Protein AF-A0A5B7EJG9-F1 (afdb_monomer)

Secondary structure (DSSP, 8-state):
------------HHHHHHHHHHHHHHHHHTT-HHHHHHHHHHHHHH-THHHHTT--STTHHHHHHHS--TT-EEEE---EEEEEEE--HHHHHHTTPPTT-EEE--GGGHHHHHHHHTSTT-EEEEE-HHHHHHHHHHHHH--TT-EEEEEEEESSHHHHHHHHHHHHTT-EEEEEEESSSPPPEEEEEEEGGGTEEEEEEE-GGGGG--HHHHHSHHHHHHHHH-SEEEE-SSS----

Organism: Portunus trituberculatus (NCBI:txid210409)

Mean predicted aligned error: 11.8 Å

Radius of gyration: 20.05 Å; Cα contacts (8 Å, |Δi|>4): 406; chains: 1; bounding box: 47×41×64 Å

InterPro domains:
  IPR001805 Adenosine kinase [PR00989] (132-141)
  IPR001805 Adenosine kinase [PR00989] (149-163)
  IPR001805 Adenosine kinase [PR00989] (180-195)
  IPR001805 Adenosine kinase [PR00989] (220-239)
  IPR001805 Adenosine kinase [PTHR45769] (68-234)
  IPR011611 Carbohydrate kinase PfkB [PF00294] (101-236)
  IPR029056 Ribokinase-like [G3DSA:3.40.1190.20] (74-234)
  IPR029056 Ribokinase-like [SSF53613] (73-234)

pLDDT: mean 79.2, std 23.81, range [19.25, 98.44]

Structure (mmCIF, N/CA/C/O backbone):
data_AF-A0A5B7EJG9-F1
#
_entry.id   AF-A0A5B7EJG9-F1
#
loop_
_atom_site.group_PDB
_atom_site.id
_atom_site.type_symbol
_atom_site.label_atom_id
_atom_site.label_alt_id
_atom_site.label_comp_id
_atom_site.label_asym_id
_atom_site.label_entity_id
_atom_site.label_seq_id
_atom_site.pdbx_PDB_ins_code
_atom_site.Cartn_x
_atom_site.Cartn_y
_atom_site.Cartn_z
_atom_site.occupancy
_atom_site.B_iso_or_equiv
_atom_site.auth_seq_id
_atom_site.auth_comp_id
_atom_site.auth_asym_id
_atom_site.auth_atom_id
_atom_site.pdbx_PDB_model_num
ATOM 1 N N . MET A 1 1 ? 8.178 -27.877 27.117 1.00 29.31 1 MET A N 1
ATOM 2 C CA . MET A 1 1 ? 8.102 -26.447 27.489 1.00 29.31 1 MET A CA 1
ATOM 3 C C . MET A 1 1 ? 9.511 -25.874 27.466 1.00 29.31 1 MET A C 1
ATOM 5 O O . MET A 1 1 ? 10.256 -26.108 28.403 1.00 29.31 1 MET A O 1
ATOM 9 N N . LEU A 1 2 ? 9.908 -25.207 26.382 1.00 19.25 2 LEU A N 1
ATOM 10 C CA . LEU A 1 2 ? 11.214 -24.549 26.265 1.00 19.25 2 LEU A CA 1
ATOM 11 C C . LEU A 1 2 ? 10.974 -23.044 26.137 1.00 19.25 2 LEU A C 1
ATOM 13 O O . LEU A 1 2 ? 10.475 -22.569 25.121 1.00 19.25 2 LEU A O 1
ATOM 17 N N . SER A 1 3 ? 11.270 -22.325 27.217 1.00 20.91 3 SER A N 1
ATOM 18 C CA . SER A 1 3 ? 11.269 -20.866 27.286 1.00 20.91 3 SER A CA 1
ATOM 19 C C . SER A 1 3 ? 12.558 -20.342 26.658 1.00 20.91 3 SER A C 1
ATOM 21 O O . SER A 1 3 ? 13.650 -20.613 27.153 1.00 20.91 3 SER A O 1
ATOM 23 N N . THR A 1 4 ? 12.442 -19.608 25.555 1.00 22.11 4 THR A N 1
ATOM 24 C CA . THR A 1 4 ? 13.552 -18.878 24.937 1.00 22.11 4 THR A CA 1
ATOM 25 C C . THR A 1 4 ? 13.644 -17.499 25.588 1.00 22.11 4 THR A C 1
ATOM 27 O O . THR A 1 4 ? 12.923 -16.571 25.233 1.00 22.11 4 THR A O 1
ATOM 30 N N . HIS A 1 5 ? 14.539 -17.358 26.566 1.00 23.08 5 HIS A N 1
ATOM 31 C CA . HIS A 1 5 ? 14.989 -16.052 27.042 1.00 23.08 5 HIS A CA 1
ATOM 32 C C . HIS A 1 5 ? 15.932 -15.446 25.996 1.00 23.08 5 HIS A C 1
ATOM 34 O O . HIS A 1 5 ? 17.095 -15.832 25.893 1.00 23.08 5 HIS A O 1
ATOM 40 N N . MET A 1 6 ? 15.432 -14.499 25.202 1.00 22.00 6 MET A N 1
ATOM 41 C CA . MET A 1 6 ? 16.262 -13.682 24.320 1.00 22.00 6 MET A CA 1
ATOM 42 C C . MET A 1 6 ? 16.756 -12.467 25.114 1.00 22.00 6 MET A C 1
ATOM 44 O O . MET A 1 6 ? 16.021 -11.509 25.337 1.00 22.00 6 MET A O 1
ATOM 48 N N . LEU A 1 7 ? 18.002 -12.544 25.586 1.00 21.73 7 LEU A N 1
ATOM 49 C CA . LEU A 1 7 ? 18.746 -11.439 26.192 1.00 21.73 7 LEU A CA 1
ATOM 50 C C . LEU A 1 7 ? 18.820 -10.253 25.214 1.00 21.73 7 LEU A C 1
ATOM 52 O O . LEU A 1 7 ? 19.601 -10.268 24.261 1.00 21.73 7 LEU A O 1
ATOM 56 N N . VAL A 1 8 ? 18.031 -9.207 25.460 1.00 27.92 8 VAL A N 1
ATOM 57 C CA . VAL A 1 8 ? 18.213 -7.896 24.826 1.00 27.92 8 VAL A CA 1
ATOM 58 C C . VAL A 1 8 ? 19.408 -7.233 25.511 1.00 27.92 8 VAL A C 1
ATOM 60 O O . VAL A 1 8 ? 19.295 -6.746 26.630 1.00 27.92 8 VAL A O 1
ATOM 63 N N . LYS A 1 9 ? 20.582 -7.258 24.869 1.00 28.83 9 LYS A N 1
ATOM 64 C CA . LYS A 1 9 ? 21.746 -6.479 25.319 1.00 28.83 9 LYS A CA 1
ATOM 65 C C . LYS A 1 9 ? 21.388 -4.991 25.309 1.00 28.83 9 LYS A C 1
ATOM 67 O O . LYS A 1 9 ? 20.957 -4.475 24.279 1.00 28.83 9 LYS A O 1
ATOM 72 N N . GLU A 1 10 ? 21.606 -4.313 26.434 1.00 33.53 10 GLU A N 1
ATOM 73 C CA . GLU A 1 10 ? 21.523 -2.857 26.554 1.00 33.53 10 GLU A CA 1
ATOM 74 C C . GLU A 1 10 ? 22.412 -2.189 25.492 1.00 33.53 10 GLU A C 1
ATOM 76 O O . GLU A 1 10 ? 23.642 -2.251 25.532 1.00 33.53 10 GLU A O 1
ATOM 81 N N . THR A 1 11 ? 21.797 -1.569 24.485 1.00 43.59 11 THR A N 1
ATOM 82 C CA . THR A 1 11 ? 22.511 -0.742 23.506 1.00 43.59 11 THR A CA 1
ATOM 83 C C . THR A 1 11 ? 22.829 0.618 24.110 1.00 43.59 11 THR A C 1
ATOM 85 O O . THR A 1 11 ? 21.924 1.329 24.539 1.00 43.59 11 THR A O 1
ATOM 88 N N . SER A 1 12 ? 24.108 1.002 24.100 1.00 45.72 12 SER A N 1
ATOM 89 C CA . SER A 1 12 ? 24.568 2.268 24.678 1.00 45.72 12 SER A CA 1
ATOM 90 C C . SER A 1 12 ? 23.880 3.502 24.054 1.00 45.72 12 SER A C 1
ATOM 92 O O . SER A 1 12 ? 23.508 3.472 22.872 1.00 45.72 12 SER A O 1
ATOM 94 N N . PRO A 1 13 ? 23.780 4.634 24.783 1.00 45.22 13 PRO A N 1
ATOM 95 C CA . PRO A 1 13 ? 23.149 5.867 24.292 1.00 45.22 13 PRO A CA 1
ATOM 96 C C . PRO A 1 13 ? 23.694 6.368 22.944 1.00 45.22 13 PRO A C 1
ATOM 98 O O . PRO A 1 13 ? 22.958 6.927 22.129 1.00 45.22 13 PRO A O 1
ATOM 101 N N . LYS A 1 14 ? 24.978 6.108 22.656 1.00 44.06 14 LYS A N 1
ATOM 102 C CA . LYS A 1 14 ? 25.624 6.450 21.376 1.00 44.06 14 LYS A CA 1
ATOM 103 C C . LYS A 1 14 ? 25.130 5.586 20.211 1.00 44.06 14 LYS A C 1
ATOM 105 O O . LYS A 1 14 ? 24.985 6.088 19.098 1.00 44.06 14 LYS A O 1
ATOM 110 N N . VAL A 1 15 ? 24.844 4.306 20.455 1.00 49.47 15 VAL A N 1
ATOM 111 C CA . VAL A 1 15 ? 24.274 3.396 19.447 1.00 49.47 15 VAL A CA 1
ATOM 112 C C . VAL A 1 15 ? 22.829 3.789 19.143 1.00 49.47 15 VAL A C 1
ATOM 114 O O . VAL A 1 15 ? 22.444 3.861 17.978 1.00 49.47 15 VAL A O 1
ATOM 117 N N . LEU A 1 16 ? 22.060 4.144 20.175 1.00 49.69 16 LEU A N 1
ATOM 118 C CA . LEU A 1 16 ? 20.697 4.658 20.027 1.00 49.69 16 LEU A CA 1
ATOM 119 C C . LEU A 1 16 ? 20.659 6.002 19.282 1.00 49.69 16 LEU A C 1
ATOM 121 O O . LEU A 1 16 ? 19.793 6.209 18.438 1.00 49.69 16 LEU A O 1
ATOM 125 N N . ALA A 1 17 ? 21.611 6.908 19.531 1.00 49.78 17 ALA A N 1
ATOM 126 C CA . ALA A 1 17 ? 21.734 8.166 18.789 1.00 49.78 17 ALA A CA 1
ATOM 127 C C . ALA A 1 17 ? 21.997 7.945 17.290 1.00 49.78 17 ALA A C 1
ATOM 129 O O . ALA A 1 17 ? 21.294 8.515 16.461 1.00 49.78 17 ALA A O 1
ATOM 130 N N . ARG A 1 18 ? 22.928 7.051 16.937 1.00 50.66 18 ARG A N 1
ATOM 131 C CA . ARG A 1 18 ? 23.200 6.706 15.530 1.00 50.66 18 ARG A CA 1
ATOM 132 C C . ARG A 1 18 ? 22.015 6.019 14.853 1.00 50.66 18 ARG A C 1
ATOM 134 O O . ARG A 1 18 ? 21.749 6.269 13.682 1.00 50.66 18 ARG A O 1
ATOM 141 N N . LYS A 1 19 ? 21.282 5.178 15.588 1.00 54.25 19 LYS A N 1
ATOM 142 C CA . LYS A 1 19 ? 20.055 4.550 15.086 1.00 54.25 19 LYS A CA 1
ATOM 143 C C . LYS A 1 19 ? 18.961 5.593 14.822 1.00 54.25 19 LYS A C 1
ATOM 145 O O . LYS A 1 19 ? 18.355 5.540 13.761 1.00 54.25 19 LYS A O 1
ATOM 150 N N . ARG A 1 20 ? 18.791 6.582 15.715 1.00 55.97 20 ARG A N 1
ATOM 151 C CA . ARG A 1 20 ? 17.867 7.722 15.534 1.00 55.97 20 ARG A CA 1
ATOM 152 C C . ARG A 1 20 ? 18.183 8.542 14.289 1.00 55.97 20 ARG A C 1
ATOM 154 O O . ARG A 1 20 ? 17.261 8.954 13.598 1.00 55.97 20 ARG A O 1
ATOM 161 N N . GLU A 1 21 ? 19.459 8.785 14.014 1.00 56.53 21 GLU A N 1
ATOM 162 C CA . GLU A 1 21 ? 19.884 9.552 12.841 1.00 56.53 21 GLU A CA 1
ATOM 163 C C . GLU A 1 21 ? 19.572 8.796 11.546 1.00 56.53 21 GLU A C 1
ATOM 165 O O . GLU A 1 21 ? 18.901 9.331 10.667 1.00 56.53 21 GLU A O 1
ATOM 170 N N . LYS A 1 22 ? 19.908 7.501 11.505 1.00 55.31 22 LYS A N 1
ATOM 171 C CA . LYS A 1 22 ? 19.604 6.630 10.365 1.00 55.31 22 LYS A CA 1
ATOM 172 C C . LYS A 1 22 ? 18.098 6.444 10.144 1.00 55.31 22 LYS A C 1
ATOM 174 O O . LYS A 1 22 ? 17.629 6.430 9.013 1.00 55.31 22 LYS A O 1
ATOM 179 N N . GLU A 1 23 ? 17.319 6.312 11.216 1.00 55.03 23 GLU A N 1
ATOM 180 C CA . GLU A 1 23 ? 15.856 6.226 11.145 1.00 55.03 23 GLU A CA 1
ATOM 181 C C . GLU A 1 23 ? 15.247 7.550 10.672 1.00 55.03 23 GLU A C 1
ATOM 183 O O . GLU A 1 23 ? 14.421 7.546 9.763 1.00 55.03 23 GLU A O 1
ATOM 188 N N . ARG A 1 24 ? 15.691 8.690 11.215 1.00 52.81 24 ARG A N 1
ATOM 189 C CA . ARG A 1 24 ? 15.262 10.027 10.780 1.00 52.81 24 ARG A CA 1
ATOM 190 C C . ARG A 1 24 ? 15.511 10.245 9.287 1.00 52.81 24 ARG A C 1
ATOM 192 O O . ARG A 1 24 ? 14.630 10.774 8.615 1.00 52.81 24 ARG A O 1
ATOM 199 N N . GLU A 1 25 ? 16.672 9.839 8.778 1.00 50.03 25 GLU A N 1
ATOM 200 C CA . GLU A 1 25 ? 16.997 9.907 7.348 1.00 50.03 25 GLU A CA 1
ATOM 201 C C . GLU A 1 25 ? 16.020 9.083 6.503 1.00 50.03 25 GLU A C 1
ATOM 203 O O . GLU A 1 25 ? 15.527 9.574 5.490 1.00 50.03 25 GLU A O 1
ATOM 208 N N . ILE A 1 26 ? 15.653 7.881 6.959 1.00 53.03 26 ILE A N 1
ATOM 209 C CA . ILE A 1 26 ? 14.651 7.043 6.288 1.00 53.03 26 ILE A CA 1
ATOM 210 C C . ILE A 1 26 ? 13.274 7.731 6.285 1.00 53.03 26 ILE A C 1
ATOM 212 O O . ILE A 1 26 ? 12.636 7.811 5.239 1.00 53.03 26 ILE A O 1
ATOM 216 N N . TYR A 1 27 ? 12.801 8.268 7.416 1.00 53.41 27 TYR A N 1
ATOM 217 C CA . TYR A 1 27 ? 11.462 8.881 7.489 1.00 53.41 27 TYR A CA 1
ATOM 218 C C . TYR A 1 27 ? 11.341 10.194 6.726 1.00 53.41 27 TYR A C 1
ATOM 220 O O . TYR A 1 27 ? 10.316 10.438 6.085 1.00 53.41 27 TYR A O 1
ATOM 228 N N . LEU A 1 28 ? 12.360 11.051 6.815 1.00 50.47 28 LEU A N 1
ATOM 229 C CA . LEU A 1 28 ? 12.380 12.310 6.078 1.00 50.47 28 LEU A CA 1
ATOM 230 C C . LEU A 1 28 ? 12.572 12.058 4.580 1.00 50.47 28 LEU A C 1
ATOM 232 O O . LEU A 1 28 ? 11.902 12.710 3.785 1.00 50.47 28 LEU A O 1
ATOM 236 N N . GLY A 1 29 ? 13.383 11.065 4.199 1.00 43.62 29 GLY A N 1
ATOM 237 C CA . GLY A 1 29 ? 13.537 10.634 2.807 1.00 43.62 29 GLY A CA 1
ATOM 238 C C . GLY A 1 29 ? 12.260 10.046 2.193 1.00 43.62 29 GLY A C 1
ATOM 239 O O . GLY A 1 29 ? 12.079 10.120 0.985 1.00 43.62 29 GLY A O 1
ATOM 240 N N . LEU A 1 30 ? 11.346 9.519 3.016 1.00 45.41 30 LEU A N 1
ATOM 241 C CA . LEU A 1 30 ? 10.026 9.029 2.596 1.00 45.41 30 LEU A CA 1
ATOM 242 C C . LEU A 1 30 ? 8.910 10.093 2.682 1.00 45.41 30 LEU A C 1
ATOM 244 O O . LEU A 1 30 ? 7.741 9.757 2.516 1.00 45.41 30 LEU A O 1
ATOM 248 N N . GLY A 1 31 ? 9.230 11.357 2.989 1.00 44.53 31 GLY A N 1
ATOM 249 C CA . GLY A 1 31 ? 8.247 12.450 3.061 1.00 44.53 31 GLY A CA 1
ATOM 250 C C . GLY A 1 31 ? 7.307 12.421 4.280 1.00 44.53 31 GLY A C 1
ATOM 251 O O . GLY A 1 31 ? 6.335 13.172 4.337 1.00 44.53 31 GLY A O 1
ATOM 252 N N . ASN A 1 32 ? 7.585 11.599 5.298 1.00 57.94 32 ASN A N 1
ATOM 253 C CA . ASN A 1 32 ? 6.640 11.281 6.378 1.00 57.94 32 ASN A CA 1
ATOM 254 C C . ASN A 1 32 ? 6.885 12.075 7.679 1.00 57.94 32 ASN A C 1
ATOM 256 O O . ASN A 1 32 ? 6.991 11.514 8.773 1.00 57.94 32 ASN A O 1
ATOM 260 N N . ALA A 1 33 ? 6.942 13.408 7.591 1.00 53.69 33 ALA A N 1
ATOM 261 C CA . ALA A 1 33 ? 7.256 14.283 8.730 1.00 53.69 33 ALA A CA 1
ATOM 262 C C . ALA A 1 33 ? 6.252 14.191 9.903 1.00 53.69 33 ALA A C 1
ATOM 264 O O . ALA A 1 33 ? 6.643 14.329 11.063 1.00 53.69 33 ALA A O 1
ATOM 265 N N . ALA A 1 34 ? 4.966 13.944 9.628 1.00 49.47 34 ALA A N 1
ATOM 266 C CA . ALA A 1 34 ? 3.934 13.783 10.658 1.00 49.47 34 ALA A CA 1
ATOM 267 C C . ALA A 1 34 ? 4.095 12.469 11.443 1.00 49.47 34 ALA A C 1
ATOM 269 O O . ALA A 1 34 ? 4.005 12.465 12.670 1.00 49.47 34 ALA A O 1
ATOM 270 N N . VAL A 1 35 ? 4.430 11.380 10.745 1.00 53.47 35 VAL A N 1
ATOM 271 C CA . VAL A 1 35 ? 4.750 10.084 11.359 1.00 53.47 35 VAL A CA 1
ATOM 272 C C . VAL A 1 35 ? 6.001 10.220 12.213 1.00 53.47 35 VAL A C 1
ATOM 274 O O . VAL A 1 35 ? 6.002 9.775 13.354 1.00 53.47 35 VAL A O 1
ATOM 277 N N . TRP A 1 36 ? 7.028 10.924 11.725 1.00 60.75 36 TRP A N 1
ATOM 278 C CA . TRP A 1 36 ? 8.202 11.229 12.538 1.00 60.75 36 TRP A CA 1
ATOM 279 C C . TRP A 1 36 ? 7.853 12.063 13.772 1.00 60.75 36 TRP A C 1
ATOM 281 O O . TRP A 1 36 ? 8.375 11.777 14.837 1.00 60.75 36 TRP A O 1
ATOM 291 N N . LYS A 1 37 ? 6.968 13.065 13.684 1.00 57.97 37 LYS A N 1
ATOM 292 C CA . LYS A 1 37 ? 6.526 13.824 14.869 1.00 57.97 37 LYS A CA 1
ATOM 293 C C . LYS A 1 37 ? 5.811 12.937 15.888 1.00 57.97 37 LYS A C 1
ATOM 295 O O . LYS A 1 37 ? 6.121 13.065 17.063 1.00 57.97 37 LYS A O 1
ATOM 300 N N . MET A 1 38 ? 4.927 12.040 15.448 1.00 56.41 38 MET A N 1
ATOM 301 C CA . MET A 1 38 ? 4.221 11.082 16.311 1.00 56.41 38 MET A CA 1
ATOM 302 C C . MET A 1 38 ? 5.182 10.067 16.945 1.00 56.41 38 MET A C 1
ATOM 304 O O . MET A 1 38 ? 5.159 9.843 18.151 1.00 56.41 38 MET A O 1
ATOM 308 N N . VAL A 1 39 ? 6.081 9.486 16.148 1.00 55.47 39 VAL A N 1
ATOM 309 C CA . VAL A 1 39 ? 7.140 8.598 16.641 1.00 55.47 39 VAL A CA 1
ATOM 310 C C . VAL A 1 39 ? 8.012 9.366 17.629 1.00 55.47 39 VAL A C 1
ATOM 312 O O . VAL A 1 39 ? 8.185 8.943 18.759 1.00 55.47 39 VAL A O 1
ATOM 315 N N . ASN A 1 40 ? 8.499 10.546 17.270 1.00 57.72 40 ASN A N 1
ATOM 316 C CA . ASN A 1 40 ? 9.357 11.348 18.128 1.00 57.72 40 ASN A CA 1
ATOM 317 C C . ASN A 1 40 ? 8.633 11.868 19.378 1.00 57.72 40 ASN A C 1
ATOM 319 O O . ASN A 1 40 ? 9.298 12.045 20.383 1.00 57.72 40 ASN A O 1
ATOM 323 N N . SER A 1 41 ? 7.316 12.097 19.381 1.00 51.88 41 SER A N 1
ATOM 324 C CA . SER A 1 41 ? 6.581 12.401 20.618 1.00 51.88 41 SER A CA 1
ATOM 325 C C . SER A 1 41 ? 6.510 11.173 21.522 1.00 51.88 41 SER A C 1
ATOM 327 O O . SER A 1 41 ? 6.880 11.273 22.686 1.00 51.88 41 SER A O 1
ATOM 329 N N . CYS A 1 42 ? 6.190 9.996 20.968 1.00 46.38 42 CYS A N 1
ATOM 330 C CA . CYS A 1 42 ? 6.248 8.735 21.711 1.00 46.38 42 CYS A CA 1
ATOM 331 C C . CYS A 1 42 ? 7.670 8.425 22.220 1.00 46.38 42 CYS A C 1
ATOM 333 O O . CYS A 1 42 ? 7.839 7.862 23.290 1.00 46.38 42 CYS A O 1
ATOM 335 N N . TRP A 1 43 ? 8.717 8.800 21.483 1.00 42.22 43 TRP A N 1
ATOM 336 C CA . TRP A 1 43 ? 10.107 8.525 21.860 1.00 42.22 43 TRP A CA 1
ATOM 337 C C . TRP A 1 43 ? 10.749 9.616 22.730 1.00 42.22 43 TRP A C 1
ATOM 339 O O . TRP A 1 43 ? 11.622 9.296 23.533 1.00 42.22 43 TRP A O 1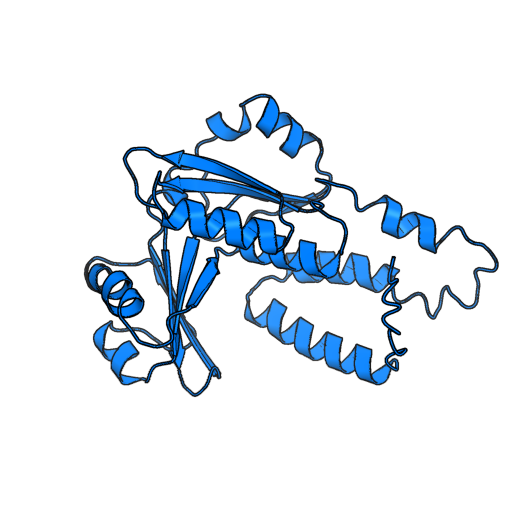
ATOM 349 N N . LYS A 1 44 ? 10.332 10.886 22.631 1.00 41.31 44 LYS A N 1
ATOM 350 C CA . LYS A 1 44 ? 10.749 11.967 23.547 1.00 41.31 44 LYS A CA 1
ATOM 351 C C . LYS A 1 44 ? 10.236 11.725 24.960 1.00 41.31 44 LYS A C 1
ATOM 353 O O . LYS A 1 44 ? 10.944 12.025 25.916 1.00 41.31 44 LYS A O 1
ATOM 358 N N . GLU A 1 45 ? 9.056 11.129 25.084 1.00 39.41 45 GLU A N 1
ATOM 359 C CA . GLU A 1 45 ? 8.537 10.639 26.363 1.00 39.41 45 GLU A CA 1
ATOM 360 C C . GLU A 1 45 ? 9.328 9.410 26.871 1.00 39.41 45 GLU A C 1
ATOM 362 O O . GLU A 1 45 ? 9.471 9.224 28.080 1.00 39.41 45 GLU A O 1
ATOM 367 N N . ALA A 1 46 ? 9.956 8.645 25.964 1.00 39.81 46 ALA A N 1
ATOM 368 C CA . ALA A 1 46 ? 10.826 7.507 26.281 1.00 39.81 46 ALA A CA 1
ATOM 369 C C . ALA A 1 46 ? 12.305 7.865 26.553 1.00 39.81 46 ALA A C 1
ATOM 371 O O . ALA A 1 46 ? 13.037 7.041 27.102 1.00 39.81 46 ALA A O 1
ATOM 372 N N . THR A 1 47 ? 12.784 9.077 26.227 1.00 42.97 47 THR A N 1
ATOM 373 C CA . THR A 1 47 ? 14.098 9.581 26.690 1.00 42.97 47 THR A CA 1
ATOM 374 C C . THR A 1 47 ? 14.000 10.078 28.124 1.00 42.97 47 THR A C 1
ATOM 376 O O . THR A 1 47 ? 14.229 11.235 28.461 1.00 42.97 47 THR A O 1
ATOM 379 N N . THR A 1 48 ? 13.639 9.146 28.985 1.00 43.38 48 THR A N 1
ATOM 380 C CA . THR A 1 48 ? 13.438 9.298 30.411 1.00 43.38 48 THR A CA 1
ATOM 381 C C . THR A 1 48 ? 14.788 9.320 31.140 1.00 43.38 48 THR A C 1
ATOM 383 O O . THR A 1 48 ? 14.797 9.061 32.319 1.00 43.38 48 THR A O 1
ATOM 386 N N . GLU A 1 49 ? 15.951 9.628 30.550 1.00 42.88 49 GLU A N 1
ATOM 387 C CA . GLU A 1 49 ? 17.200 9.711 31.350 1.00 42.88 49 GLU A CA 1
ATOM 388 C C . GLU A 1 49 ? 17.136 10.860 32.382 1.00 42.88 49 GLU A C 1
ATOM 390 O O . GLU A 1 49 ? 17.629 10.725 33.498 1.00 42.88 49 GLU A O 1
ATOM 395 N N . GLN A 1 50 ? 16.405 11.943 32.081 1.00 38.12 50 GLN A N 1
ATOM 396 C CA . GLN A 1 50 ? 16.113 13.022 33.043 1.00 38.12 50 GLN A CA 1
ATOM 397 C C . GLN A 1 50 ? 14.960 12.704 34.017 1.00 38.12 50 GLN A C 1
ATOM 399 O O . GLN A 1 50 ? 14.813 13.368 35.040 1.00 38.12 50 GLN A O 1
ATOM 404 N N . LEU A 1 51 ? 14.156 11.680 33.728 1.00 38.97 51 LEU A N 1
ATOM 405 C CA . LEU A 1 51 ? 13.011 11.248 34.542 1.00 38.97 51 LEU A CA 1
ATOM 406 C C . LEU A 1 51 ? 13.350 9.999 35.392 1.00 38.97 51 LEU A C 1
ATOM 408 O O . LEU A 1 51 ? 12.811 9.838 36.483 1.00 38.97 51 LEU A O 1
ATOM 412 N N . MET A 1 52 ? 14.322 9.183 34.966 1.00 38.44 52 MET A N 1
ATOM 413 C CA . MET A 1 52 ? 14.902 8.055 35.709 1.00 38.44 52 MET A CA 1
ATOM 414 C C . MET A 1 52 ? 15.692 8.531 36.935 1.00 38.44 52 MET A C 1
ATOM 416 O O . MET A 1 52 ? 15.810 7.797 37.908 1.00 38.44 52 MET A O 1
ATOM 420 N N . ALA A 1 53 ? 16.172 9.780 36.937 1.00 38.38 53 ALA A N 1
ATOM 421 C CA . ALA A 1 53 ? 16.842 10.378 38.093 1.00 38.38 53 ALA A CA 1
ATOM 422 C C . ALA A 1 53 ? 15.874 10.947 39.154 1.00 38.38 53 ALA A C 1
ATOM 424 O O . ALA A 1 53 ? 16.321 11.362 40.222 1.00 38.38 53 ALA A O 1
ATOM 425 N N . ARG A 1 54 ? 14.556 10.996 38.890 1.00 36.16 54 ARG A N 1
ATOM 426 C CA . ARG A 1 54 ? 13.562 11.578 39.820 1.00 36.16 54 ARG A CA 1
ATOM 427 C C . ARG A 1 54 ? 12.319 10.730 40.089 1.00 36.16 54 ARG A C 1
ATOM 429 O O . ARG A 1 54 ? 11.458 11.171 40.842 1.00 36.16 54 ARG A O 1
ATOM 436 N N . ALA A 1 55 ? 12.231 9.514 39.563 1.00 37.72 55 ALA A N 1
ATOM 437 C CA . ALA A 1 55 ? 11.095 8.630 39.803 1.00 37.72 55 ALA A CA 1
ATOM 438 C C . ALA A 1 55 ? 11.517 7.362 40.561 1.00 37.72 55 ALA A C 1
ATOM 440 O O . ALA A 1 55 ? 11.609 6.276 39.995 1.00 37.72 55 ALA A O 1
ATOM 441 N N . HIS A 1 56 ? 11.695 7.478 41.879 1.00 39.12 56 HIS A N 1
ATOM 442 C CA . HIS A 1 56 ? 11.358 6.358 42.758 1.00 39.12 56 HIS A CA 1
ATOM 443 C C . HIS A 1 56 ? 9.832 6.194 42.718 1.00 39.12 56 HIS A C 1
ATOM 445 O O . HIS A 1 56 ? 9.111 6.829 43.480 1.00 39.12 56 HIS A O 1
ATOM 451 N N . GLY A 1 57 ? 9.325 5.402 41.774 1.00 35.69 57 GLY A N 1
ATOM 452 C CA . GLY A 1 57 ? 7.894 5.128 41.672 1.00 35.69 57 GLY A CA 1
ATOM 453 C C . GLY A 1 57 ? 7.491 4.595 40.304 1.00 35.69 57 GLY A C 1
ATOM 454 O O . GLY A 1 57 ? 7.568 5.292 39.299 1.00 35.69 57 GLY A O 1
ATOM 455 N N . SER A 1 58 ? 6.996 3.363 40.299 1.00 42.28 58 SER A N 1
ATOM 456 C CA . SER A 1 58 ? 6.485 2.534 39.197 1.00 42.28 58 SER A CA 1
ATOM 457 C C . SER A 1 58 ? 5.406 3.144 38.278 1.00 42.28 58 SER A C 1
ATOM 459 O O . SER A 1 58 ? 4.868 2.439 37.427 1.00 42.28 58 SER A O 1
ATOM 461 N N . GLN A 1 59 ? 5.064 4.429 38.399 1.00 36.53 59 GLN A N 1
ATOM 462 C CA . GLN A 1 59 ? 3.946 5.032 37.668 1.00 36.53 59 GLN A CA 1
ATOM 463 C C . GLN A 1 59 ? 4.299 5.528 36.259 1.00 36.53 59 GLN A C 1
ATOM 465 O O . GLN A 1 59 ? 3.471 5.392 35.364 1.00 36.53 59 GLN A O 1
ATOM 470 N N . VAL A 1 60 ? 5.506 6.047 36.004 1.00 37.75 60 VAL A N 1
ATOM 471 C CA . VAL A 1 60 ? 5.811 6.744 34.730 1.00 37.75 60 VAL A CA 1
ATOM 472 C C . VAL A 1 60 ? 5.923 5.784 33.533 1.00 37.75 60 VAL A C 1
ATOM 474 O O . VAL A 1 60 ? 5.453 6.102 32.443 1.00 37.75 60 VAL A O 1
ATOM 477 N N . GLN A 1 61 ? 6.424 4.561 33.740 1.00 35.88 61 GLN A N 1
ATOM 478 C CA . GLN A 1 61 ? 6.397 3.494 32.723 1.00 35.88 61 GLN A CA 1
ATOM 479 C C . GLN A 1 61 ? 4.967 3.018 32.395 1.00 35.88 61 GLN A C 1
ATOM 481 O O . GLN A 1 61 ? 4.710 2.548 31.287 1.00 35.88 61 GLN A O 1
ATOM 486 N N . GLY A 1 62 ? 4.025 3.179 33.331 1.00 34.50 62 GLY A N 1
ATOM 487 C CA . GLY A 1 62 ? 2.615 2.837 33.142 1.00 34.50 62 GLY A CA 1
ATOM 488 C C . GLY A 1 62 ? 1.852 3.827 32.258 1.00 34.50 62 GLY A C 1
ATOM 489 O O . GLY A 1 62 ? 0.950 3.415 31.533 1.00 34.50 62 GLY A O 1
ATOM 490 N N . VAL A 1 63 ? 2.221 5.114 32.253 1.00 39.00 63 VAL A N 1
ATOM 491 C CA . VAL A 1 63 ? 1.441 6.159 31.559 1.00 39.00 63 VAL A CA 1
ATOM 492 C C . VAL A 1 63 ? 1.609 6.101 30.035 1.00 39.00 63 VAL A C 1
ATOM 494 O O . VAL A 1 63 ? 0.623 6.209 29.311 1.00 39.00 63 VAL A O 1
ATOM 497 N N . MET A 1 64 ? 2.813 5.839 29.519 1.00 41.34 64 MET A N 1
ATOM 498 C CA . MET A 1 64 ? 3.078 5.878 28.069 1.00 41.34 64 MET A CA 1
ATOM 499 C C . MET A 1 64 ? 2.580 4.620 27.327 1.00 41.34 64 MET A C 1
ATOM 501 O O . MET A 1 64 ? 2.020 4.713 26.235 1.00 41.34 64 MET A O 1
ATOM 505 N N . LEU A 1 65 ? 2.695 3.437 27.949 1.00 49.28 65 LEU A N 1
ATOM 506 C CA . LEU A 1 65 ? 2.098 2.193 27.439 1.00 49.28 65 LEU A CA 1
ATOM 507 C C . LEU A 1 65 ? 0.564 2.177 27.561 1.00 49.28 65 LEU A C 1
ATOM 509 O O . LEU A 1 65 ? -0.088 1.436 26.828 1.00 49.28 65 LEU A O 1
ATOM 513 N N . SER A 1 66 ? -0.026 2.995 28.443 1.00 56.84 66 SER A N 1
ATOM 514 C CA . SER A 1 66 ? -1.488 3.085 28.589 1.00 56.84 66 SER A CA 1
ATOM 515 C C . SER A 1 66 ? -2.183 3.785 27.413 1.00 56.84 66 SER A C 1
ATOM 517 O O . SER A 1 66 ? -3.364 3.543 27.162 1.00 56.84 66 SER A O 1
ATOM 519 N N . ALA A 1 67 ? -1.462 4.625 26.659 1.00 65.31 67 ALA A N 1
ATOM 520 C CA . ALA A 1 67 ? -2.017 5.360 25.523 1.00 65.31 67 ALA A CA 1
ATOM 521 C C . ALA A 1 67 ? -2.103 4.521 24.235 1.00 65.31 67 ALA A C 1
ATOM 523 O O . ALA A 1 67 ? -2.908 4.835 23.355 1.00 65.31 67 ALA A O 1
ATOM 524 N N . VAL A 1 68 ? -1.310 3.449 24.134 1.00 82.31 68 VAL A N 1
ATOM 525 C CA . VAL A 1 68 ? -1.235 2.576 22.957 1.00 82.31 68 VAL A CA 1
ATOM 526 C C . VAL A 1 68 ? -1.961 1.266 23.246 1.00 82.31 68 VAL A C 1
ATOM 528 O O . VAL A 1 68 ? -1.485 0.383 23.961 1.00 82.31 68 VAL A O 1
ATOM 531 N N . PHE A 1 69 ? -3.135 1.123 22.649 1.00 91.00 69 PHE A N 1
ATOM 532 C CA . PHE A 1 69 ? -3.995 -0.049 22.769 1.00 91.00 69 PHE A CA 1
ATOM 533 C C . PHE A 1 69 ? -4.365 -0.567 21.375 1.00 91.00 69 PHE A C 1
ATOM 535 O O . PHE A 1 69 ? -4.051 0.057 20.365 1.00 91.00 69 PHE A O 1
ATOM 542 N N . GLU A 1 70 ? -4.997 -1.739 21.294 1.00 94.88 70 GLU A N 1
ATOM 543 C CA . GLU A 1 70 ? -5.461 -2.266 20.004 1.00 94.88 70 GLU A CA 1
ATOM 544 C C . GLU A 1 70 ? -6.413 -1.265 19.333 1.00 94.88 70 GLU A C 1
ATOM 546 O O . GLU A 1 70 ? -7.439 -0.912 19.912 1.00 94.88 70 GLU A O 1
ATOM 551 N N . GLY A 1 71 ? -6.110 -0.856 18.103 1.00 95.06 71 GLY A N 1
ATOM 552 C CA . GLY A 1 71 ? -6.884 0.127 17.350 1.00 95.06 71 GLY A CA 1
ATOM 553 C C . GLY A 1 71 ? -6.688 1.576 17.799 1.00 95.06 71 GLY A C 1
ATOM 554 O O . GLY A 1 71 ? -7.531 2.403 17.491 1.00 95.06 71 GLY A O 1
ATOM 555 N N . SER A 1 72 ? -5.615 1.912 18.526 1.00 94.56 72 SER A N 1
ATOM 556 C CA . SER A 1 72 ? -5.346 3.301 18.932 1.00 94.56 72 SER A CA 1
ATOM 557 C C . SER A 1 72 ? -5.049 4.249 17.761 1.00 94.56 72 SER A C 1
ATOM 559 O O . SER A 1 72 ? -5.305 5.448 17.880 1.00 94.56 72 SER A O 1
ATOM 561 N N . LEU A 1 73 ? -4.507 3.722 16.655 1.00 95.62 73 LEU A N 1
ATOM 562 C CA . LEU A 1 73 ? -4.153 4.454 15.438 1.00 95.62 73 LEU A CA 1
ATOM 563 C C . LEU A 1 73 ? -4.979 3.928 14.260 1.00 95.62 73 LEU A C 1
ATOM 565 O O . LEU A 1 73 ? -5.016 2.721 14.023 1.00 95.62 73 LEU A O 1
ATOM 569 N N . PHE A 1 74 ? -5.595 4.831 13.507 1.00 97.12 74 PHE A N 1
ATOM 570 C CA . PHE A 1 74 ? -6.398 4.515 12.334 1.00 97.12 74 PHE A CA 1
ATOM 571 C C . PHE A 1 74 ? -5.856 5.235 11.104 1.00 97.12 74 PHE A C 1
ATOM 573 O O . PHE A 1 74 ? -5.566 6.431 11.143 1.00 97.12 74 PHE A O 1
ATOM 580 N N . GLY A 1 75 ? -5.719 4.510 10.001 1.00 96.12 75 GLY A N 1
ATOM 581 C CA . GLY A 1 75 ? -5.301 5.072 8.730 1.00 96.12 75 GLY A CA 1
ATOM 582 C C . GLY A 1 75 ? -6.228 4.677 7.598 1.00 96.12 75 GLY A C 1
ATOM 583 O O . GLY A 1 75 ? -6.689 3.540 7.533 1.00 96.12 75 GLY A O 1
ATOM 584 N N . VAL A 1 76 ? -6.450 5.614 6.681 1.00 95.94 76 VAL A N 1
ATOM 585 C CA . VAL A 1 76 ? -7.115 5.345 5.404 1.00 95.94 76 VAL A CA 1
ATOM 586 C C . VAL A 1 76 ? -6.212 5.821 4.275 1.00 95.94 76 VAL A C 1
ATOM 588 O O . VAL A 1 76 ? -5.531 6.844 4.392 1.00 95.94 76 VAL A O 1
ATOM 591 N N . GLY A 1 77 ? -6.127 5.046 3.204 1.00 94.75 77 GLY A N 1
ATOM 592 C CA . GLY A 1 77 ? -5.317 5.411 2.052 1.00 94.75 77 GLY A CA 1
ATOM 593 C C . GLY A 1 77 ? -5.406 4.390 0.932 1.00 94.75 77 GLY A C 1
ATOM 594 O O . GLY A 1 77 ? -6.301 3.550 0.914 1.00 94.75 77 GLY A O 1
ATOM 595 N N . ASN A 1 78 ? -4.428 4.455 0.031 1.00 95.31 78 ASN A N 1
ATOM 596 C CA . ASN A 1 78 ? -4.342 3.598 -1.147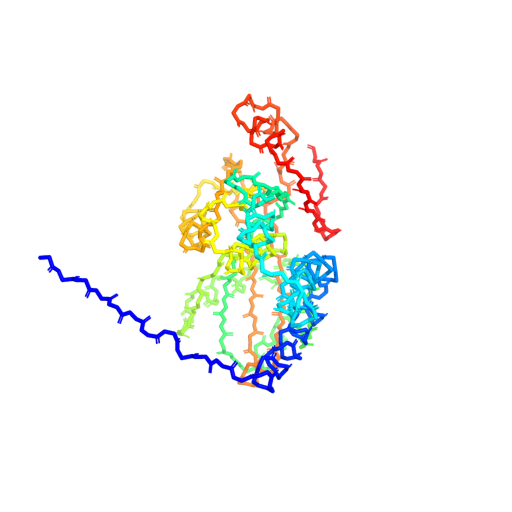 1.00 95.31 78 ASN A CA 1
ATOM 597 C C . ASN A 1 78 ? -3.473 2.360 -0.854 1.00 95.31 78 ASN A C 1
ATOM 599 O O . ASN A 1 78 ? -2.246 2.491 -0.843 1.00 95.31 78 ASN A O 1
ATOM 603 N N . PRO A 1 79 ? -4.060 1.179 -0.575 1.00 96.62 79 PRO A N 1
ATOM 604 C CA . PRO A 1 79 ? -3.331 -0.082 -0.528 1.00 96.62 79 PRO A CA 1
ATOM 605 C C . PRO A 1 79 ? -2.802 -0.422 -1.918 1.00 96.62 79 PRO A C 1
ATOM 607 O O . PRO A 1 79 ? -3.586 -0.582 -2.849 1.00 96.62 79 PRO A O 1
ATOM 610 N N . LEU A 1 80 ? -1.484 -0.558 -2.045 1.00 96.25 80 LEU A N 1
ATOM 611 C CA . LEU A 1 80 ? -0.838 -0.970 -3.289 1.00 96.25 80 LEU A CA 1
ATOM 612 C C . LEU A 1 80 ? 0.058 -2.169 -3.015 1.00 96.25 80 LEU A C 1
ATOM 614 O O . LEU A 1 80 ? 0.755 -2.189 -2.002 1.00 96.25 80 LEU A O 1
ATOM 618 N N . LEU A 1 81 ? 0.062 -3.155 -3.908 1.00 96.50 81 LEU A N 1
ATOM 619 C CA . LEU A 1 81 ? 1.069 -4.208 -3.877 1.00 96.50 81 LEU A CA 1
ATOM 620 C C . LEU A 1 81 ? 2.350 -3.670 -4.517 1.00 96.50 81 LEU A C 1
ATOM 622 O O . LEU A 1 81 ? 2.379 -3.397 -5.718 1.00 96.50 81 LEU A O 1
ATOM 626 N N . ASP A 1 82 ? 3.397 -3.499 -3.715 1.00 95.94 82 ASP A N 1
ATOM 627 C CA . ASP A 1 82 ? 4.710 -3.118 -4.226 1.00 95.94 82 ASP A CA 1
ATOM 628 C C . ASP A 1 82 ? 5.338 -4.354 -4.890 1.00 95.94 82 ASP A C 1
ATOM 630 O O . ASP A 1 82 ? 5.506 -5.387 -4.237 1.00 95.94 82 ASP A O 1
ATOM 634 N N . ILE A 1 83 ? 5.671 -4.235 -6.175 1.00 95.94 83 ILE A N 1
ATOM 635 C CA . ILE A 1 83 ? 6.409 -5.220 -6.971 1.00 95.94 83 ILE A CA 1
ATOM 636 C C . ILE A 1 83 ? 7.814 -4.653 -7.140 1.00 95.94 83 ILE A C 1
ATOM 638 O O . ILE A 1 83 ? 8.016 -3.699 -7.895 1.00 95.94 83 ILE A O 1
ATOM 642 N N . ALA A 1 84 ? 8.770 -5.176 -6.382 1.00 95.75 84 ALA A N 1
ATOM 643 C CA . ALA A 1 84 ? 10.120 -4.638 -6.311 1.00 95.75 84 ALA A CA 1
ATOM 644 C C . ALA A 1 84 ? 11.115 -5.550 -7.024 1.00 95.75 84 ALA A C 1
ATOM 646 O O . ALA A 1 84 ? 11.140 -6.753 -6.786 1.00 95.75 84 ALA A O 1
ATOM 647 N N . VAL A 1 85 ? 11.963 -4.963 -7.868 1.00 95.81 85 VAL A N 1
ATOM 648 C CA . VAL A 1 85 ? 13.059 -5.673 -8.543 1.00 95.81 85 VAL A CA 1
ATOM 649 C C . VAL A 1 85 ? 14.332 -4.843 -8.460 1.00 95.81 85 VAL A C 1
ATOM 651 O O . VAL A 1 85 ? 14.294 -3.610 -8.527 1.00 95.81 85 VAL A O 1
ATOM 654 N N . ASN A 1 86 ? 15.468 -5.520 -8.320 1.00 94.94 86 ASN A N 1
ATOM 655 C CA . ASN A 1 86 ? 16.779 -4.896 -8.434 1.00 94.94 86 ASN A CA 1
ATOM 656 C C . ASN A 1 86 ? 17.273 -5.072 -9.871 1.00 94.94 86 ASN A C 1
ATOM 658 O O . ASN A 1 86 ? 17.410 -6.193 -10.351 1.00 94.94 86 ASN A O 1
ATOM 662 N N . THR A 1 87 ? 17.483 -3.964 -10.571 1.00 91.94 87 THR A N 1
ATOM 663 C CA . THR A 1 87 ? 17.838 -3.950 -11.991 1.00 91.94 87 THR A CA 1
ATOM 664 C C . THR A 1 87 ? 18.779 -2.781 -12.299 1.00 91.94 87 THR A C 1
ATOM 666 O O . THR A 1 87 ? 19.276 -2.090 -11.402 1.00 91.94 87 THR A O 1
ATOM 669 N N . ASP A 1 88 ? 19.087 -2.576 -13.574 1.00 90.31 88 ASP A N 1
ATOM 670 C CA . ASP A 1 88 ? 20.006 -1.549 -14.038 1.00 90.31 88 ASP A CA 1
ATOM 671 C C . ASP A 1 88 ? 19.290 -0.269 -14.507 1.00 90.31 88 ASP A C 1
ATOM 673 O O . ASP A 1 88 ? 18.069 -0.115 -14.458 1.00 90.31 88 ASP A O 1
ATOM 677 N N . SER A 1 89 ? 20.090 0.717 -14.916 1.00 92.31 89 SER A N 1
ATOM 678 C CA . SER A 1 89 ? 19.567 1.996 -15.407 1.00 92.31 89 SER A CA 1
ATOM 679 C C . SER A 1 89 ? 18.998 1.916 -16.830 1.00 92.31 89 SER A C 1
ATOM 681 O O . SER A 1 89 ? 18.342 2.868 -17.247 1.00 92.31 89 SER A O 1
ATOM 683 N N . GLU A 1 90 ? 19.206 0.823 -17.572 1.00 93.56 90 GLU A N 1
ATOM 684 C CA . GLU A 1 90 ? 18.594 0.635 -18.893 1.00 93.56 90 GLU A CA 1
ATOM 685 C C . GLU A 1 90 ? 17.101 0.321 -18.759 1.00 93.56 90 GLU A C 1
ATOM 687 O O . GLU A 1 90 ? 16.296 0.840 -19.536 1.00 93.56 90 GLU A O 1
ATOM 692 N N . TYR A 1 91 ? 16.700 -0.414 -17.714 1.00 94.69 91 TYR A N 1
ATOM 693 C CA . TYR A 1 91 ? 15.280 -0.650 -17.425 1.00 94.69 91 TYR A CA 1
ATOM 694 C C . TYR A 1 91 ? 14.510 0.655 -17.170 1.00 94.69 91 TYR A C 1
ATOM 696 O O . TYR A 1 91 ? 13.377 0.818 -17.624 1.00 94.69 91 TYR A O 1
ATOM 704 N N . LEU A 1 92 ? 15.140 1.622 -16.490 1.00 95.31 92 LEU A N 1
ATOM 705 C CA . LEU A 1 92 ? 14.550 2.948 -16.284 1.00 95.31 92 LEU A CA 1
ATOM 706 C C . LEU A 1 92 ? 14.316 3.665 -17.619 1.00 95.31 92 LEU A C 1
ATOM 708 O O . LEU A 1 92 ? 13.231 4.193 -17.842 1.00 95.31 92 LEU A O 1
ATOM 712 N N . LYS A 1 93 ? 15.295 3.636 -18.533 1.00 95.94 93 LYS A N 1
ATOM 713 C CA . LYS A 1 93 ? 15.171 4.269 -19.857 1.00 95.94 93 LYS A CA 1
ATOM 714 C C . LYS A 1 93 ? 14.052 3.651 -20.690 1.00 95.94 93 LYS A C 1
ATOM 716 O O . LYS A 1 93 ? 13.325 4.393 -21.342 1.00 95.94 93 LYS A O 1
ATOM 721 N N . LYS A 1 94 ? 13.890 2.322 -20.643 1.00 96.50 94 LYS A N 1
ATOM 722 C CA . LYS A 1 94 ? 12.837 1.594 -21.374 1.00 96.50 94 LYS A CA 1
ATOM 723 C C . LYS A 1 94 ? 11.434 2.143 -21.095 1.00 96.50 94 LYS A C 1
ATOM 725 O O . LYS A 1 94 ? 10.610 2.176 -22.002 1.00 96.50 94 LYS A O 1
ATOM 730 N N . TYR A 1 95 ? 11.183 2.571 -19.860 1.00 96.81 95 TYR A N 1
ATOM 731 C CA . TYR A 1 95 ? 9.895 3.107 -19.417 1.00 96.81 95 TYR A CA 1
ATOM 732 C C . TYR A 1 95 ? 9.928 4.623 -19.156 1.00 96.81 95 TYR A C 1
ATOM 734 O O . TYR A 1 95 ? 9.006 5.148 -18.545 1.00 96.81 95 TYR A O 1
ATOM 742 N N . GLU A 1 96 ? 10.965 5.330 -19.624 1.00 96.75 96 GLU A N 1
ATOM 743 C CA . GLU A 1 96 ? 11.134 6.784 -19.452 1.00 96.75 96 GLU A CA 1
ATOM 744 C C . GLU A 1 96 ? 11.073 7.243 -17.981 1.00 96.75 96 GLU A C 1
ATOM 746 O O . GLU A 1 96 ? 10.511 8.285 -17.647 1.00 96.75 96 GLU A O 1
ATOM 751 N N . LEU A 1 97 ? 11.657 6.446 -17.085 1.00 96.62 97 LEU A N 1
ATOM 752 C CA . LEU A 1 97 ? 11.634 6.685 -15.648 1.00 96.62 97 LEU A CA 1
ATOM 753 C C . LEU A 1 97 ? 12.875 7.442 -15.180 1.00 96.62 97 LEU A C 1
ATOM 755 O O . LEU A 1 97 ? 14.013 7.107 -15.516 1.00 96.62 97 LEU A O 1
ATOM 759 N N . GLU A 1 98 ? 12.660 8.414 -14.301 1.00 96.00 98 GLU A N 1
ATOM 760 C CA . GLU A 1 98 ? 13.736 9.074 -13.572 1.00 96.00 98 GLU A CA 1
ATOM 761 C C . GLU A 1 98 ? 14.084 8.304 -12.293 1.00 96.00 98 GLU A C 1
ATOM 763 O O . GLU A 1 98 ? 13.222 7.749 -11.603 1.00 96.00 98 GLU A O 1
ATOM 768 N N . ALA A 1 99 ? 15.368 8.284 -11.936 1.00 94.38 99 ALA A N 1
ATOM 769 C CA . ALA A 1 99 ? 15.806 7.737 -10.656 1.00 94.38 99 ALA A CA 1
ATOM 770 C C . ALA A 1 99 ? 15.335 8.629 -9.491 1.00 94.38 99 ALA A C 1
ATOM 772 O O . ALA A 1 99 ? 15.402 9.850 -9.587 1.00 94.38 99 ALA A O 1
ATOM 773 N N . ASN A 1 100 ? 14.947 8.023 -8.362 1.00 93.88 100 ASN A N 1
ATOM 774 C CA . ASN A 1 100 ? 14.470 8.726 -7.156 1.00 93.88 100 ASN A CA 1
ATOM 775 C C . ASN A 1 100 ? 13.197 9.550 -7.368 1.00 93.88 100 ASN A C 1
ATOM 777 O O . ASN A 1 100 ? 12.977 10.537 -6.667 1.00 93.88 100 ASN A O 1
ATOM 781 N N . ASN A 1 101 ? 12.359 9.125 -8.310 1.00 92.69 101 ASN A N 1
ATOM 782 C CA . ASN A 1 101 ? 11.091 9.766 -8.618 1.00 92.69 101 ASN A CA 1
ATOM 783 C C . ASN A 1 101 ? 9.909 8.826 -8.316 1.00 92.69 101 ASN A C 1
ATOM 785 O O . ASN A 1 101 ? 10.077 7.609 -8.197 1.00 92.69 101 ASN A O 1
ATOM 789 N N . ALA A 1 102 ? 8.720 9.400 -8.160 1.00 91.44 102 ALA A N 1
ATOM 790 C CA . ALA A 1 102 ? 7.471 8.685 -7.959 1.00 91.44 102 ALA A CA 1
ATOM 791 C C . ALA A 1 102 ? 6.388 9.285 -8.859 1.00 91.44 102 ALA A C 1
ATOM 793 O O . ALA A 1 102 ? 6.052 10.462 -8.729 1.00 91.44 102 ALA A O 1
ATOM 794 N N . ILE A 1 103 ? 5.831 8.468 -9.750 1.00 93.50 103 ILE A N 1
ATOM 795 C CA . ILE A 1 103 ? 4.838 8.891 -10.741 1.00 93.50 103 ILE A CA 1
ATOM 796 C C . ILE A 1 103 ? 3.611 7.976 -10.726 1.00 93.50 103 ILE A C 1
ATOM 798 O O .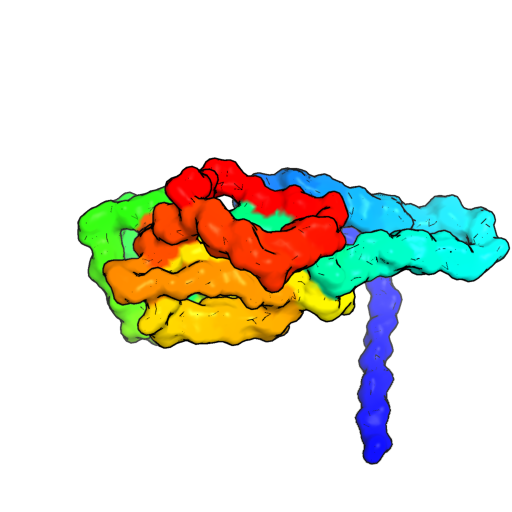 ILE A 1 103 ? 3.650 6.850 -10.221 1.00 93.50 103 ILE A O 1
ATOM 802 N N . LEU A 1 104 ? 2.508 8.461 -11.295 1.00 93.19 104 LEU A N 1
ATOM 803 C CA . LEU A 1 104 ? 1.361 7.617 -11.622 1.00 93.19 104 LEU A CA 1
ATOM 804 C C . LEU A 1 104 ? 1.604 6.902 -12.953 1.00 93.19 104 LEU A C 1
ATOM 806 O O . LEU A 1 104 ? 2.248 7.436 -13.854 1.00 93.19 104 LEU A O 1
ATOM 810 N N . ALA A 1 105 ? 1.089 5.682 -13.062 1.00 95.12 105 ALA A N 1
ATOM 811 C CA . ALA A 1 105 ? 1.172 4.897 -14.278 1.00 95.12 105 ALA A CA 1
ATOM 812 C C . ALA A 1 105 ? 0.437 5.587 -15.436 1.00 95.12 105 ALA A C 1
ATOM 814 O O . ALA A 1 105 ? -0.634 6.168 -15.274 1.00 95.12 105 ALA A O 1
ATOM 815 N N . GLU A 1 106 ? 1.010 5.452 -16.622 1.00 95.00 106 GLU A N 1
ATOM 816 C CA . GLU A 1 106 ? 0.418 5.829 -17.898 1.00 95.00 106 GLU A CA 1
ATOM 817 C C . GLU A 1 106 ? 0.290 4.546 -18.720 1.00 95.00 106 GLU A C 1
ATOM 819 O O . GLU A 1 106 ? 0.875 3.519 -18.370 1.00 95.00 106 GLU A O 1
ATOM 824 N N . LYS A 1 107 ? -0.393 4.600 -19.864 1.00 93.75 107 LYS A N 1
ATOM 825 C CA . LYS A 1 107 ? -0.576 3.424 -20.727 1.00 93.75 107 LYS A CA 1
ATOM 826 C C . LYS A 1 107 ? 0.747 2.743 -21.116 1.00 93.75 107 LYS A C 1
ATOM 828 O O . LYS A 1 107 ? 0.814 1.522 -21.196 1.00 93.75 107 LYS A O 1
ATOM 833 N N . LYS A 1 108 ? 1.824 3.519 -21.306 1.00 95.75 108 LYS A N 1
ATOM 834 C CA . LYS A 1 108 ? 3.168 2.991 -21.613 1.00 95.75 108 LYS A CA 1
ATOM 835 C C . LYS A 1 108 ? 3.775 2.157 -20.475 1.00 95.75 108 LYS A C 1
ATOM 837 O O . LYS A 1 108 ? 4.629 1.316 -20.728 1.00 95.75 108 LYS A O 1
ATOM 842 N N . HIS A 1 109 ? 3.327 2.378 -19.238 1.00 96.94 109 HIS A N 1
ATOM 843 C CA . HIS A 1 109 ? 3.799 1.677 -18.047 1.00 96.94 109 HIS A CA 1
ATOM 844 C C . HIS A 1 109 ? 3.054 0.351 -17.811 1.00 96.94 109 HIS A C 1
ATOM 846 O O . HIS A 1 109 ? 3.571 -0.499 -17.101 1.00 96.94 109 HIS A O 1
ATOM 852 N N . GLU A 1 110 ? 1.879 0.114 -18.410 1.00 92.75 110 GLU A N 1
ATOM 853 C CA . GLU A 1 110 ? 1.067 -1.095 -18.155 1.00 92.75 110 GLU A CA 1
ATOM 854 C C . GLU A 1 110 ? 1.832 -2.433 -18.286 1.00 92.75 110 GLU A C 1
ATOM 856 O O . GLU A 1 110 ? 1.682 -3.279 -17.398 1.00 92.75 110 GLU A O 1
ATOM 861 N N . PRO A 1 111 ? 2.689 -2.656 -19.309 1.00 95.25 111 PRO A N 1
ATOM 862 C CA . PRO A 1 111 ? 3.419 -3.919 -19.446 1.00 95.25 111 PRO A CA 1
ATOM 863 C C . PRO A 1 111 ? 4.430 -4.181 -18.319 1.00 95.25 111 PRO A C 1
ATOM 865 O O . PRO A 1 111 ? 4.770 -5.339 -18.063 1.00 95.25 111 PRO A O 1
ATOM 868 N N . MET A 1 112 ? 4.880 -3.131 -17.618 1.00 95.50 112 MET A N 1
ATOM 869 C CA . MET A 1 112 ? 5.974 -3.215 -16.649 1.00 95.50 112 MET A CA 1
ATOM 870 C C . MET A 1 112 ? 5.651 -4.149 -15.482 1.00 95.50 112 MET A C 1
ATOM 872 O O . MET A 1 112 ? 6.530 -4.851 -14.999 1.00 95.50 112 MET A O 1
ATOM 876 N N . TYR A 1 113 ? 4.396 -4.175 -15.024 1.00 93.62 113 TYR A N 1
ATOM 877 C CA . TYR A 1 113 ? 4.009 -4.925 -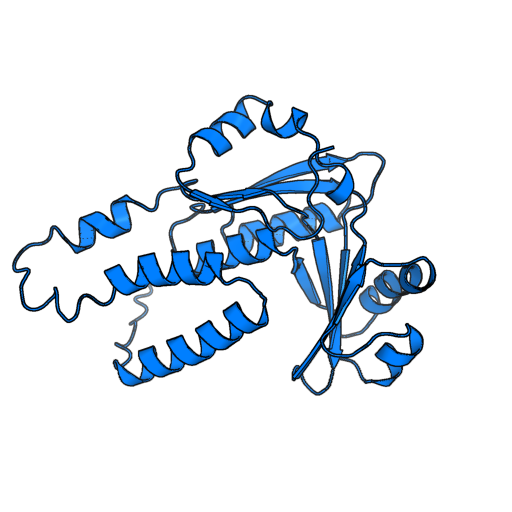13.827 1.00 93.62 113 TYR A CA 1
ATOM 878 C C . TYR A 1 113 ? 4.110 -6.431 -14.046 1.00 93.62 113 TYR A C 1
ATOM 880 O O . TYR A 1 113 ? 4.563 -7.153 -13.160 1.00 93.62 113 TYR A O 1
ATOM 888 N N . LYS A 1 114 ? 3.711 -6.895 -15.236 1.00 92.31 114 LYS A N 1
ATOM 889 C CA . LYS A 1 114 ? 3.840 -8.300 -15.622 1.00 92.31 114 LYS A CA 1
ATOM 890 C C . LYS A 1 114 ? 5.299 -8.656 -15.879 1.00 92.31 114 LYS A C 1
ATOM 892 O O . LYS A 1 114 ? 5.768 -9.654 -15.356 1.00 92.31 114 LYS A O 1
ATOM 897 N N . GLU A 1 115 ? 6.015 -7.809 -16.619 1.00 94.69 115 GLU A N 1
ATOM 898 C CA . GLU A 1 115 ? 7.440 -8.015 -16.882 1.00 94.69 115 GLU A CA 1
ATOM 899 C C . GLU A 1 115 ? 8.234 -8.169 -15.580 1.00 94.69 115 GLU A C 1
ATOM 901 O O . GLU A 1 115 ? 8.968 -9.137 -15.436 1.00 94.69 115 GLU A O 1
ATOM 906 N N . MET A 1 116 ? 8.023 -7.283 -14.602 1.00 95.25 116 MET A N 1
ATOM 907 C CA . MET A 1 116 ? 8.686 -7.350 -13.296 1.00 95.25 116 MET A CA 1
ATOM 908 C C . MET A 1 116 ? 8.281 -8.573 -12.475 1.00 95.25 116 MET A C 1
ATOM 910 O O . MET A 1 116 ? 9.118 -9.117 -11.765 1.00 95.25 116 MET A O 1
ATOM 914 N N . ALA A 1 117 ? 7.020 -9.006 -12.556 1.00 91.94 117 ALA A N 1
ATOM 915 C CA . ALA A 1 117 ? 6.554 -10.217 -11.880 1.00 91.94 117 ALA A CA 1
ATOM 916 C C . ALA A 1 117 ? 7.236 -11.490 -12.413 1.00 91.94 117 ALA A C 1
ATOM 918 O O . ALA A 1 117 ? 7.401 -12.447 -11.660 1.00 91.94 117 ALA A O 1
ATOM 919 N N . ASP A 1 118 ? 7.658 -11.481 -13.680 1.00 93.88 118 ASP A N 1
ATOM 920 C CA . ASP A 1 118 ? 8.364 -12.590 -14.327 1.00 93.88 118 ASP A CA 1
ATOM 921 C C . ASP A 1 118 ? 9.902 -12.509 -14.143 1.00 93.88 118 ASP A C 1
ATOM 923 O O . ASP A 1 118 ? 10.624 -13.418 -14.559 1.00 93.88 118 ASP A O 1
ATOM 927 N N . MET A 1 119 ? 10.430 -11.441 -13.524 1.00 94.75 119 MET A N 1
ATOM 928 C CA . MET A 1 119 ? 11.870 -11.278 -13.277 1.00 94.75 119 MET A CA 1
ATOM 929 C C . MET A 1 119 ? 12.355 -12.112 -12.085 1.00 94.75 119 MET A C 1
ATOM 931 O O . MET A 1 119 ? 11.693 -12.238 -11.053 1.00 94.75 119 MET A O 1
ATOM 935 N N . GLU A 1 120 ? 13.582 -12.623 -12.192 1.00 92.75 120 GLU A N 1
ATOM 936 C CA . GLU A 1 120 ? 14.253 -13.286 -11.076 1.00 92.75 120 GLU A CA 1
ATOM 937 C C . GLU A 1 120 ? 14.502 -12.300 -9.922 1.00 92.75 120 GLU A C 1
ATOM 939 O O . GLU A 1 120 ? 14.944 -11.168 -10.127 1.00 92.75 120 GLU A O 1
ATOM 944 N N . GLY A 1 121 ? 14.225 -12.739 -8.692 1.00 90.44 121 GLY A N 1
ATOM 945 C CA . GLY A 1 121 ? 14.432 -11.924 -7.493 1.00 90.44 121 GLY A CA 1
ATOM 946 C C . GLY A 1 121 ? 13.359 -10.861 -7.249 1.00 90.44 121 GLY A C 1
ATOM 947 O O . GLY A 1 121 ? 13.601 -9.946 -6.463 1.00 90.44 121 GLY A O 1
ATOM 948 N N . VAL A 1 122 ? 12.192 -10.964 -7.897 1.00 95.00 122 VAL A N 1
ATOM 949 C CA . VAL A 1 122 ? 11.044 -10.105 -7.586 1.00 95.00 122 VAL A CA 1
ATOM 950 C C . VAL A 1 122 ? 10.581 -10.292 -6.139 1.00 95.00 122 VAL A C 1
ATOM 952 O O . VAL A 1 122 ? 10.427 -11.408 -5.640 1.00 95.00 122 VAL A O 1
ATOM 955 N N . GLU A 1 123 ? 10.332 -9.176 -5.459 1.00 93.81 123 GLU A N 1
ATOM 956 C CA . GLU A 1 123 ? 9.794 -9.137 -4.104 1.00 93.81 123 GLU A CA 1
ATOM 957 C C . GLU A 1 123 ? 8.416 -8.472 -4.087 1.00 93.81 123 GLU A C 1
ATOM 959 O O . GLU A 1 123 ? 8.199 -7.431 -4.710 1.00 93.81 123 GLU A O 1
ATOM 964 N N . TYR A 1 124 ? 7.497 -9.046 -3.309 1.00 92.50 124 TYR A N 1
ATOM 965 C CA . TYR A 1 124 ? 6.160 -8.498 -3.088 1.00 92.50 124 TYR A CA 1
ATOM 966 C C . TYR A 1 124 ? 6.021 -7.961 -1.666 1.00 92.50 124 TYR A C 1
ATOM 968 O O . TYR A 1 124 ? 6.216 -8.692 -0.687 1.00 92.50 124 TYR A O 1
ATOM 976 N N . LEU A 1 125 ? 5.642 -6.688 -1.538 1.00 91.56 125 LEU A N 1
ATOM 977 C CA . LEU A 1 125 ? 5.492 -6.012 -0.249 1.00 91.56 125 LEU A CA 1
ATOM 978 C C . LEU A 1 125 ? 4.134 -5.310 -0.135 1.00 91.56 125 LEU A C 1
ATOM 980 O O . LEU A 1 125 ? 3.573 -4.806 -1.105 1.00 91.56 125 LEU A O 1
ATOM 984 N N . ALA A 1 126 ? 3.616 -5.237 1.094 1.00 93.94 126 ALA A N 1
ATOM 985 C CA . ALA A 1 126 ? 2.437 -4.437 1.411 1.00 93.94 126 ALA A CA 1
ATOM 986 C C . ALA A 1 126 ? 2.765 -2.937 1.346 1.00 93.94 126 ALA A C 1
ATOM 988 O O . ALA A 1 126 ? 3.262 -2.374 2.322 1.00 93.94 126 ALA A O 1
ATOM 989 N N . GLY A 1 127 ? 2.474 -2.304 0.215 1.00 92.94 127 GLY A N 1
ATOM 990 C CA . GLY A 1 127 ? 2.820 -0.922 -0.101 1.00 92.94 127 GLY A CA 1
ATOM 991 C C . GLY A 1 127 ? 1.703 0.090 0.128 1.00 92.94 127 GLY A C 1
ATOM 992 O O . GLY A 1 127 ? 0.696 -0.193 0.779 1.00 92.94 127 GLY A O 1
ATOM 993 N N . GLY A 1 128 ? 1.897 1.291 -0.420 1.00 92.19 128 GLY A N 1
ATOM 994 C CA . GLY A 1 128 ? 1.027 2.455 -0.222 1.00 92.19 128 GLY A CA 1
ATOM 995 C C . GLY A 1 128 ? 1.466 3.339 0.951 1.00 92.19 128 GLY A C 1
ATOM 996 O O . GLY A 1 128 ? 1.819 2.851 2.022 1.00 92.19 128 GLY A O 1
ATOM 997 N N . ALA A 1 129 ? 1.452 4.664 0.776 1.00 90.62 129 ALA A N 1
ATOM 998 C CA . ALA A 1 129 ? 2.060 5.608 1.725 1.00 90.62 129 ALA A CA 1
ATOM 999 C C . ALA A 1 129 ? 1.480 5.521 3.154 1.00 90.62 129 ALA A C 1
ATOM 1001 O O . ALA A 1 129 ? 2.228 5.358 4.128 1.00 90.62 129 ALA A O 1
ATOM 1002 N N . THR A 1 130 ? 0.148 5.578 3.291 1.00 94.62 130 THR A N 1
ATOM 1003 C CA . THR A 1 130 ? -0.520 5.419 4.594 1.00 94.62 130 THR A CA 1
ATOM 1004 C C . THR A 1 130 ? -0.266 4.032 5.178 1.00 94.62 130 THR A C 1
ATOM 1006 O O . THR A 1 130 ? 0.093 3.926 6.349 1.00 94.62 130 THR A O 1
ATOM 1009 N N . GLN A 1 131 ? -0.386 2.972 4.378 1.00 95.69 131 GLN A N 1
ATOM 1010 C CA . GLN A 1 131 ? -0.189 1.599 4.845 1.00 95.69 131 GLN A CA 1
ATOM 1011 C C . GLN A 1 131 ? 1.248 1.356 5.327 1.00 95.69 131 GLN A C 1
ATOM 1013 O O . GLN A 1 131 ? 1.448 0.784 6.397 1.00 95.69 131 GLN A O 1
ATOM 1018 N N . ASN A 1 132 ? 2.249 1.861 4.605 1.00 94.06 132 ASN A N 1
ATOM 1019 C CA . ASN A 1 132 ? 3.648 1.835 5.024 1.00 94.06 132 ASN A CA 1
ATOM 1020 C C . ASN A 1 132 ? 3.835 2.545 6.368 1.00 94.06 132 ASN A C 1
ATOM 1022 O O . ASN A 1 132 ? 4.473 2.004 7.271 1.00 94.06 132 ASN A O 1
ATOM 1026 N N . SER A 1 133 ? 3.209 3.709 6.550 1.00 94.44 133 SER A N 1
ATOM 1027 C CA . SER A 1 133 ? 3.238 4.426 7.829 1.00 94.44 133 SER A CA 1
ATOM 1028 C C . SER A 1 133 ? 2.589 3.627 8.964 1.00 94.44 133 SER A C 1
ATOM 1030 O O . SER A 1 133 ? 3.137 3.581 10.065 1.00 94.44 133 SER A O 1
ATOM 1032 N N . MET A 1 134 ? 1.472 2.940 8.696 1.00 95.38 134 MET A N 1
ATOM 1033 C CA . MET A 1 134 ? 0.810 2.060 9.667 1.00 95.38 134 MET A CA 1
ATOM 1034 C C . MET A 1 134 ? 1.690 0.868 10.051 1.00 95.38 134 MET A C 1
ATOM 1036 O O . MET A 1 134 ? 1.878 0.614 11.238 1.00 95.38 134 MET A O 1
ATOM 1040 N N . ARG A 1 135 ? 2.279 0.171 9.069 1.00 95.25 135 ARG A N 1
ATOM 1041 C CA . ARG A 1 135 ? 3.193 -0.968 9.288 1.00 95.25 135 ARG A CA 1
ATOM 1042 C C . ARG A 1 135 ? 4.386 -0.569 10.142 1.00 95.25 135 ARG A C 1
ATOM 1044 O O . ARG A 1 135 ? 4.787 -1.286 11.056 1.00 95.25 135 ARG A O 1
ATOM 1051 N N . VAL A 1 136 ? 4.938 0.605 9.872 1.00 93.94 136 VAL A N 1
ATOM 1052 C CA . VAL A 1 136 ? 6.087 1.112 10.607 1.00 93.94 136 VAL A CA 1
ATOM 1053 C C . VAL A 1 136 ? 5.708 1.561 12.020 1.00 93.94 136 VAL A C 1
ATOM 1055 O O . VAL A 1 136 ? 6.395 1.197 12.973 1.00 93.94 136 VAL A O 1
ATOM 1058 N N . ALA A 1 137 ? 4.592 2.273 12.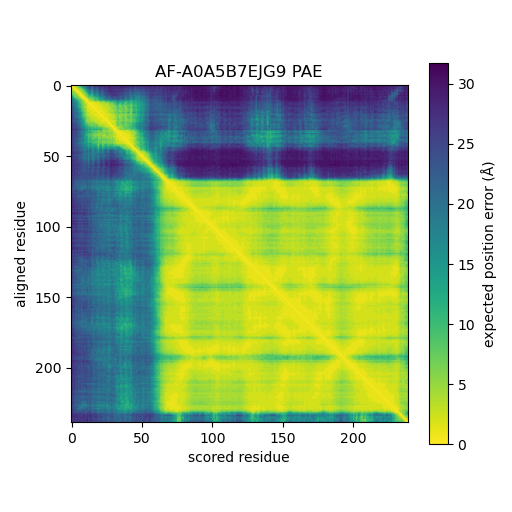194 1.00 91.44 137 ALA A N 1
ATOM 1059 C CA . ALA A 1 137 ? 4.080 2.610 13.522 1.00 91.44 137 ALA A CA 1
ATOM 1060 C C . ALA A 1 137 ? 3.825 1.342 14.353 1.00 91.44 137 ALA A C 1
ATOM 1062 O O . ALA A 1 137 ? 4.265 1.245 15.496 1.00 91.44 137 ALA A O 1
ATOM 1063 N N . GLN A 1 138 ? 3.203 0.331 13.750 1.00 92.00 138 GLN A N 1
ATOM 1064 C CA . GLN A 1 138 ? 2.962 -0.973 14.357 1.00 92.00 138 GLN A CA 1
ATOM 1065 C C . GLN A 1 138 ? 4.265 -1.676 14.783 1.00 92.00 138 GLN A C 1
ATOM 1067 O O . GLN A 1 138 ? 4.345 -2.214 15.894 1.00 92.00 138 GLN A O 1
ATOM 1072 N N . TRP A 1 139 ? 5.303 -1.628 13.941 1.00 90.00 139 TRP A N 1
ATOM 1073 C CA . TRP A 1 139 ? 6.635 -2.160 14.246 1.00 90.00 139 TRP A CA 1
ATOM 1074 C C . TRP A 1 139 ? 7.309 -1.427 15.411 1.00 90.00 139 TRP A C 1
ATOM 1076 O O . TRP A 1 139 ? 7.904 -2.074 16.269 1.00 90.00 139 TRP A O 1
ATOM 1086 N N . ILE A 1 140 ? 7.206 -0.099 15.482 1.00 89.44 140 ILE A N 1
ATOM 1087 C CA . ILE A 1 140 ? 7.801 0.698 16.565 1.00 89.44 140 ILE A CA 1
ATOM 1088 C C . ILE A 1 140 ? 7.080 0.459 17.888 1.00 89.44 140 ILE A C 1
ATOM 1090 O O . ILE A 1 140 ? 7.722 0.251 18.915 1.00 89.44 140 ILE A O 1
ATOM 1094 N N . LEU A 1 141 ? 5.749 0.508 17.862 1.00 86.94 141 LEU A N 1
ATOM 1095 C CA . LEU A 1 141 ? 4.921 0.513 19.063 1.00 86.94 141 LEU A CA 1
ATOM 1096 C C . LEU A 1 141 ? 4.797 -0.871 19.709 1.00 86.94 141 LEU A C 1
ATOM 1098 O O . LEU A 1 141 ? 4.439 -0.959 20.880 1.00 86.94 141 LEU A O 1
ATOM 1102 N N . ARG A 1 142 ? 5.076 -1.953 18.963 1.00 85.00 142 ARG A N 1
ATOM 1103 C CA . ARG A 1 142 ? 5.117 -3.354 19.444 1.00 85.00 142 ARG A CA 1
ATOM 1104 C C . ARG A 1 142 ? 3.842 -3.858 20.135 1.00 85.00 142 ARG A C 1
ATOM 1106 O O . ARG A 1 142 ? 3.830 -4.961 20.677 1.00 85.00 142 ARG A O 1
ATOM 1113 N N . LYS A 1 143 ? 2.748 -3.099 20.085 1.00 88.25 143 LYS A N 1
ATOM 1114 C CA . LYS A 1 143 ? 1.438 -3.485 20.607 1.00 88.25 143 LYS A CA 1
ATOM 1115 C C . LYS A 1 143 ? 0.625 -4.096 19.480 1.00 88.25 143 LYS A C 1
ATOM 1117 O O . LYS A 1 143 ? 0.261 -3.380 18.557 1.00 88.25 143 LYS A O 1
ATOM 1122 N N . LYS A 1 144 ? 0.340 -5.398 19.551 1.00 88.31 144 LYS A N 1
ATOM 1123 C CA . LYS A 1 144 ? -0.431 -6.118 18.524 1.00 88.31 144 LYS A CA 1
ATOM 1124 C C . LYS A 1 144 ? -1.683 -5.332 18.110 1.00 88.31 144 LYS A C 1
ATOM 1126 O O . LYS A 1 144 ? -2.449 -4.914 18.979 1.00 88.31 144 LYS A O 1
ATOM 1131 N N . HIS A 1 145 ? -1.862 -5.153 16.801 1.00 94.31 145 HIS A N 1
ATOM 1132 C CA . HIS A 1 145 ? -3.019 -4.495 16.190 1.00 94.31 145 HIS A CA 1
ATOM 1133 C C . HIS A 1 145 ? -3.273 -3.063 16.699 1.00 94.31 145 HIS A C 1
ATOM 1135 O O . HIS A 1 145 ? -4.414 -2.605 16.718 1.00 94.31 145 HIS A O 1
ATOM 1141 N N . CYS A 1 146 ? -2.249 -2.329 17.150 1.00 95.50 146 CYS A N 1
ATOM 1142 C CA . CYS A 1 146 ? -2.428 -0.934 17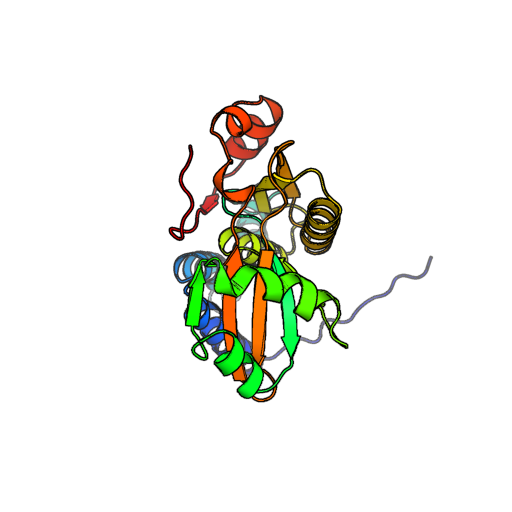.557 1.00 95.50 146 CYS A CA 1
ATOM 1143 C C . CYS A 1 146 ? -2.736 -0.008 16.375 1.00 95.50 146 CYS A C 1
ATOM 1145 O O . CYS A 1 146 ? -3.385 1.019 16.580 1.00 95.50 146 CYS A O 1
ATOM 1147 N N . ALA A 1 147 ? -2.321 -0.389 15.163 1.00 97.00 147 ALA A N 1
ATOM 1148 C CA . ALA A 1 147 ? -2.668 0.281 13.919 1.00 97.00 147 ALA A CA 1
ATOM 1149 C C . ALA A 1 147 ? -3.766 -0.488 13.170 1.00 97.00 147 ALA A C 1
ATOM 1151 O O . ALA A 1 147 ? -3.649 -1.693 12.939 1.00 97.00 147 ALA A O 1
ATOM 1152 N N . THR A 1 148 ? -4.816 0.228 12.771 1.00 98.12 148 THR A N 1
ATOM 1153 C CA . THR A 1 148 ? -5.846 -0.240 11.840 1.00 98.12 148 THR A CA 1
ATOM 1154 C C . THR A 1 148 ? -5.712 0.509 10.522 1.00 98.12 148 THR A C 1
ATOM 1156 O O . THR A 1 148 ? -5.535 1.726 10.526 1.00 98.12 148 THR A O 1
ATOM 1159 N N . PHE A 1 149 ? -5.797 -0.200 9.401 1.00 97.94 149 PHE A N 1
ATOM 1160 C CA . PHE A 1 149 ? -5.721 0.385 8.068 1.00 97.94 149 PHE A CA 1
ATOM 1161 C C . PHE A 1 149 ? -6.924 -0.013 7.212 1.00 97.94 149 PHE A C 1
ATOM 1163 O O . PHE A 1 149 ? -7.302 -1.185 7.169 1.00 97.94 149 PHE A O 1
ATOM 1170 N N . MET A 1 150 ? -7.500 0.962 6.512 1.00 97.81 150 MET A N 1
ATOM 1171 C CA . MET A 1 150 ? -8.559 0.757 5.527 1.00 97.81 150 MET A CA 1
ATOM 1172 C C . MET A 1 150 ? -8.170 1.329 4.168 1.00 97.81 150 MET A C 1
ATOM 1174 O O . MET A 1 150 ? -7.426 2.304 4.057 1.00 97.81 150 MET A O 1
ATOM 1178 N N . GLY A 1 151 ? -8.710 0.715 3.127 1.00 96.88 151 GLY A N 1
ATOM 1179 C CA . GLY A 1 151 ? -8.505 1.115 1.744 1.00 96.88 151 GLY A CA 1
ATOM 1180 C C . GLY A 1 151 ? -9.231 0.169 0.801 1.00 96.88 151 GLY A C 1
ATOM 1181 O O . GLY A 1 151 ? -9.921 -0.738 1.260 1.00 96.88 151 GLY A O 1
ATOM 1182 N N . SER A 1 152 ? -9.106 0.380 -0.504 1.00 97.56 152 SER A N 1
ATOM 1183 C CA . SER A 1 152 ? -9.849 -0.385 -1.510 1.00 97.56 152 SER A CA 1
ATOM 1184 C C . SER A 1 152 ? -8.920 -1.241 -2.368 1.00 97.56 152 SER A C 1
ATOM 1186 O O . SER A 1 152 ? -7.908 -0.752 -2.859 1.00 97.56 152 SER A O 1
ATOM 1188 N N . VAL A 1 153 ? -9.259 -2.517 -2.537 1.00 98.44 153 VAL A N 1
ATOM 1189 C CA . VAL A 1 153 ? -8.495 -3.517 -3.306 1.00 98.44 153 VAL A CA 1
ATOM 1190 C C . VAL A 1 153 ? -9.441 -4.328 -4.194 1.00 98.44 153 VAL A C 1
ATOM 1192 O O . VAL A 1 153 ? -10.650 -4.342 -3.961 1.00 98.44 153 VAL A O 1
ATOM 1195 N N . GLY A 1 154 ? -8.910 -5.022 -5.197 1.00 98.19 154 GLY A N 1
ATOM 1196 C CA . GLY A 1 154 ? -9.693 -5.936 -6.027 1.00 98.19 154 GLY A CA 1
ATOM 1197 C C . GLY A 1 154 ? -10.001 -7.257 -5.321 1.00 98.19 154 GLY A C 1
ATOM 1198 O O . GLY A 1 154 ? -9.466 -7.561 -4.250 1.00 98.19 154 GLY A O 1
ATOM 1199 N N . LYS A 1 155 ? -10.858 -8.080 -5.927 1.00 97.62 155 LYS A N 1
ATOM 1200 C CA . LYS A 1 155 ? -11.082 -9.481 -5.525 1.00 97.62 155 LYS A CA 1
ATOM 1201 C C . LYS A 1 155 ? -10.122 -10.421 -6.258 1.00 97.62 155 LYS A C 1
ATOM 1203 O O . LYS A 1 155 ? -10.534 -11.266 -7.044 1.00 97.62 155 LYS A O 1
ATOM 1208 N N . ASP A 1 156 ? -8.832 -10.274 -5.980 1.00 95.75 156 ASP A N 1
ATOM 1209 C CA . ASP A 1 156 ? -7.754 -11.015 -6.647 1.00 95.75 156 ASP A CA 1
ATOM 1210 C C . ASP A 1 156 ? -6.680 -11.529 -5.668 1.00 95.75 156 ASP A C 1
ATOM 1212 O O . ASP A 1 156 ? -6.712 -11.252 -4.463 1.00 95.75 156 ASP A O 1
ATOM 1216 N N . ASP A 1 157 ? -5.725 -12.310 -6.181 1.00 94.00 157 ASP A N 1
ATOM 1217 C CA . ASP A 1 157 ? -4.629 -12.886 -5.389 1.00 94.00 157 ASP A CA 1
ATOM 1218 C C . ASP A 1 157 ? -3.631 -11.830 -4.885 1.00 94.00 157 ASP A C 1
ATOM 1220 O O . ASP A 1 157 ? -3.006 -12.010 -3.834 1.00 94.00 157 ASP A O 1
ATOM 1224 N N . PHE A 1 158 ? -3.531 -10.687 -5.568 1.00 94.19 158 PHE A N 1
ATOM 1225 C CA . PHE A 1 158 ? -2.754 -9.546 -5.086 1.00 94.19 158 PHE A CA 1
ATOM 1226 C C . PHE A 1 158 ? -3.350 -8.974 -3.803 1.00 94.19 158 PHE A C 1
ATOM 1228 O O . PHE A 1 158 ? -2.607 -8.710 -2.859 1.00 94.19 158 PHE A O 1
ATOM 1235 N N . SER A 1 159 ? -4.679 -8.878 -3.707 1.00 96.69 159 SER A N 1
ATOM 1236 C CA . SER A 1 159 ? -5.348 -8.446 -2.479 1.00 96.69 159 SER A CA 1
ATOM 1237 C C . SER A 1 159 ? -5.079 -9.391 -1.307 1.00 96.69 159 SER A C 1
ATOM 1239 O O . SER A 1 159 ? -4.864 -8.925 -0.189 1.00 96.69 159 SER A O 1
ATOM 1241 N N . LYS A 1 160 ? -5.038 -10.709 -1.560 1.00 96.44 160 LYS A N 1
ATOM 1242 C CA . LYS A 1 160 ? -4.739 -11.729 -0.540 1.00 96.44 160 LYS A CA 1
ATOM 1243 C C . LYS A 1 160 ? -3.301 -11.599 -0.049 1.00 96.44 160 LYS A C 1
ATOM 1245 O O . LYS A 1 160 ? -3.055 -11.607 1.153 1.00 96.44 160 LYS A O 1
ATOM 1250 N N . THR A 1 161 ? -2.364 -11.424 -0.980 1.00 93.88 161 THR A N 1
ATOM 1251 C CA . THR A 1 161 ? -0.941 -11.223 -0.671 1.00 93.88 161 THR A CA 1
ATOM 1252 C C . THR A 1 161 ? -0.739 -9.946 0.141 1.00 93.88 161 THR A C 1
ATOM 1254 O O . THR A 1 161 ? -0.008 -9.941 1.130 1.00 93.88 161 THR A O 1
ATOM 1257 N N . LEU A 1 162 ? -1.421 -8.865 -0.241 1.00 95.25 162 LEU A N 1
ATOM 1258 C CA . LEU A 1 162 ? -1.360 -7.589 0.456 1.00 95.25 162 LEU A CA 1
ATOM 1259 C C . LEU A 1 162 ? -1.869 -7.695 1.900 1.00 95.25 162 LEU A C 1
ATOM 1261 O O . LEU A 1 162 ? -1.203 -7.231 2.825 1.00 95.25 162 LEU A O 1
ATOM 1265 N N . GLU A 1 163 ? -3.027 -8.333 2.077 1.00 96.56 163 GLU A N 1
ATOM 1266 C CA . GLU A 1 163 ? -3.661 -8.590 3.370 1.00 96.56 163 GLU A CA 1
ATOM 1267 C C . GLU A 1 163 ? -2.745 -9.421 4.268 1.00 96.56 163 GLU A C 1
ATOM 1269 O O . GLU A 1 163 ? -2.382 -8.967 5.353 1.00 96.56 163 GLU A O 1
ATOM 1274 N N . GLN A 1 164 ? -2.229 -10.542 3.757 1.00 96.25 164 GLN A N 1
ATOM 1275 C CA . GLN A 1 164 ? -1.258 -11.371 4.467 1.00 96.25 164 GLN A CA 1
ATOM 1276 C C . GLN A 1 164 ? -0.022 -10.564 4.902 1.00 96.25 164 GLN A C 1
ATOM 1278 O O . GLN A 1 164 ? 0.382 -10.622 6.061 1.00 96.25 164 GLN A O 1
ATOM 1283 N N . LYS A 1 165 ? 0.586 -9.783 4.001 1.00 94.38 165 LYS A N 1
ATOM 1284 C CA . LYS A 1 165 ? 1.811 -9.016 4.297 1.00 94.38 165 LYS A CA 1
ATOM 1285 C C . LYS A 1 165 ? 1.580 -7.884 5.300 1.00 94.38 165 LYS A C 1
ATOM 1287 O O . LYS A 1 165 ? 2.481 -7.554 6.077 1.00 94.38 165 LYS A O 1
ATOM 1292 N N . ALA A 1 166 ? 0.400 -7.268 5.293 1.00 95.19 166 ALA A N 1
ATOM 1293 C CA . ALA A 1 166 ? 0.033 -6.253 6.273 1.00 95.19 166 ALA A CA 1
ATOM 1294 C C . ALA A 1 166 ? -0.229 -6.872 7.660 1.00 95.19 166 ALA A C 1
ATOM 1296 O O . ALA A 1 166 ? 0.247 -6.338 8.668 1.00 95.19 166 ALA A O 1
ATOM 1297 N N . GLU A 1 167 ? -0.902 -8.023 7.709 1.00 94.38 167 GLU A N 1
ATOM 1298 C CA . GLU A 1 167 ? -1.157 -8.771 8.944 1.00 94.38 167 GLU A CA 1
ATOM 1299 C C . GLU A 1 167 ? 0.119 -9.379 9.545 1.00 94.38 167 GLU A C 1
ATOM 1301 O O . GLU A 1 167 ? 0.310 -9.315 10.760 1.00 94.38 167 GLU A O 1
ATOM 1306 N N . GLU A 1 168 ? 1.049 -9.877 8.720 1.00 92.81 168 GLU A N 1
ATOM 1307 C CA . GLU A 1 168 ? 2.397 -10.305 9.141 1.00 92.81 168 GLU A CA 1
ATOM 1308 C C . GLU A 1 168 ? 3.166 -9.160 9.825 1.00 92.81 168 GLU A C 1
ATOM 1310 O O . GLU A 1 168 ? 3.912 -9.378 10.782 1.00 92.81 168 GLU A O 1
ATOM 1315 N N . ALA A 1 169 ? 2.949 -7.915 9.382 1.00 91.12 169 ALA A N 1
ATOM 1316 C CA . ALA A 1 169 ? 3.492 -6.716 10.024 1.00 91.12 169 ALA A CA 1
ATOM 1317 C C . ALA A 1 169 ? 2.709 -6.288 11.285 1.00 91.12 169 ALA A C 1
ATOM 1319 O O . ALA A 1 169 ? 3.086 -5.317 11.943 1.00 91.12 169 ALA A O 1
ATOM 1320 N N . GLY A 1 170 ? 1.641 -7.007 11.639 1.00 93.81 170 GLY A N 1
ATOM 1321 C CA . GLY A 1 170 ? 0.805 -6.796 12.816 1.00 93.81 170 GLY A CA 1
ATOM 1322 C C . GLY A 1 170 ? -0.267 -5.719 12.659 1.00 93.81 170 GLY A C 1
ATOM 1323 O O . GLY A 1 170 ? -0.857 -5.331 13.670 1.00 93.81 170 GLY A O 1
ATOM 1324 N N . VAL A 1 171 ? -0.488 -5.197 11.447 1.00 96.69 171 VAL A N 1
ATOM 1325 C CA . VAL A 1 171 ? -1.507 -4.173 11.170 1.00 96.69 171 VAL A CA 1
ATOM 1326 C C . VAL A 1 171 ? -2.857 -4.855 11.002 1.00 96.69 171 VAL A C 1
ATOM 1328 O O . VAL A 1 171 ? -2.971 -5.833 10.270 1.00 96.69 171 VAL A O 1
ATOM 1331 N N . LYS A 1 172 ? -3.898 -4.322 11.643 1.00 97.44 172 LYS A N 1
ATOM 1332 C CA . LYS A 1 172 ? -5.270 -4.778 11.410 1.00 97.44 172 LYS A CA 1
ATOM 1333 C C . LYS A 1 172 ? -5.797 -4.139 10.132 1.00 97.44 172 LYS A C 1
ATOM 1335 O O . LYS A 1 172 ? -6.008 -2.930 10.107 1.00 97.44 172 LYS A O 1
ATOM 1340 N N . VAL A 1 173 ? -6.021 -4.919 9.085 1.00 97.50 173 VAL A N 1
ATOM 1341 C CA . VAL A 1 173 ? -6.544 -4.390 7.820 1.00 97.50 173 VAL A CA 1
ATOM 1342 C C . VAL A 1 173 ? -8.038 -4.646 7.674 1.00 97.50 173 VAL A C 1
ATOM 1344 O O . VAL A 1 173 ? -8.568 -5.664 8.121 1.00 97.50 173 VAL A O 1
ATOM 1347 N N . LYS A 1 174 ? -8.735 -3.689 7.065 1.00 97.62 174 LYS A N 1
ATOM 1348 C CA . LYS A 1 174 ? -10.117 -3.833 6.602 1.00 97.62 174 LYS A CA 1
ATOM 1349 C C . LYS A 1 174 ? -10.247 -3.195 5.230 1.00 97.62 174 LYS A C 1
ATOM 1351 O O . LYS A 1 174 ? -10.439 -1.989 5.105 1.00 97.62 174 LYS A O 1
ATOM 1356 N N . TYR A 1 175 ? -10.078 -4.019 4.201 1.00 98.06 175 TYR A N 1
ATOM 1357 C CA . TYR A 1 175 ? -10.172 -3.559 2.825 1.00 98.06 175 TYR A CA 1
ATOM 1358 C C . TYR A 1 175 ? -11.603 -3.627 2.291 1.00 98.06 175 TYR A C 1
ATOM 1360 O O . TYR A 1 175 ? -12.283 -4.645 2.434 1.00 98.06 175 TYR A O 1
ATOM 1368 N N . GLN A 1 176 ? -12.021 -2.572 1.593 1.00 97.88 176 GLN A N 1
ATOM 1369 C CA . GLN A 1 176 ? -13.152 -2.621 0.677 1.00 97.88 176 GLN A CA 1
ATOM 1370 C C . GLN A 1 176 ? -12.742 -3.464 -0.535 1.00 97.88 176 GLN A C 1
ATOM 1372 O O . GLN A 1 176 ? -11.710 -3.200 -1.149 1.00 97.88 176 GLN A O 1
ATOM 1377 N N . LYS A 1 177 ? -13.523 -4.496 -0.860 1.00 97.75 177 LYS A N 1
ATOM 1378 C CA . LYS A 1 177 ? -13.264 -5.372 -2.008 1.00 97.75 177 LYS A CA 1
ATOM 1379 C C . LYS A 1 177 ? -14.095 -4.901 -3.203 1.00 97.75 177 LYS A C 1
ATOM 1381 O O . LYS A 1 177 ? -15.313 -4.803 -3.078 1.00 97.75 177 LYS A O 1
ATOM 1386 N N . GLN A 1 178 ? -13.441 -4.646 -4.329 1.00 97.56 178 GLN A N 1
ATOM 1387 C CA . GLN A 1 178 ? -14.065 -4.242 -5.590 1.00 97.56 178 GLN A CA 1
ATOM 1388 C C . GLN A 1 178 ? -14.200 -5.441 -6.531 1.00 97.56 178 GLN A C 1
ATOM 1390 O O . GLN A 1 178 ? -13.286 -6.262 -6.619 1.00 97.56 178 GLN A O 1
ATOM 1395 N N . ASP A 1 179 ? -15.335 -5.535 -7.223 1.00 95.81 179 ASP A N 1
ATOM 1396 C CA . ASP A 1 179 ? -15.609 -6.585 -8.214 1.00 95.81 179 ASP A CA 1
ATOM 1397 C C . ASP A 1 179 ? -15.011 -6.255 -9.590 1.00 95.81 179 ASP A C 1
ATOM 1399 O O . ASP A 1 179 ? -14.399 -7.116 -10.217 1.00 95.81 179 ASP A O 1
ATOM 1403 N N . ASP A 1 180 ? -15.122 -4.995 -10.019 1.00 96.06 180 ASP A N 1
ATOM 1404 C CA . ASP A 1 180 ? -14.809 -4.578 -11.396 1.00 96.06 180 ASP A CA 1
ATOM 1405 C C . ASP A 1 180 ? -13.388 -4.019 -11.578 1.00 96.06 180 ASP A C 1
ATOM 1407 O O . ASP A 1 180 ? -12.983 -3.663 -12.687 1.00 96.06 180 ASP A O 1
ATOM 1411 N N . HIS A 1 181 ? -12.612 -3.921 -10.494 1.00 96.25 181 HIS A N 1
ATOM 1412 C CA . HIS A 1 181 ? -11.294 -3.288 -10.502 1.00 96.25 181 HIS A CA 1
ATOM 1413 C C . HIS A 1 181 ? -10.235 -4.183 -9.851 1.00 96.25 181 HIS A C 1
ATOM 1415 O O . HIS A 1 181 ? -10.461 -4.671 -8.741 1.00 96.25 181 HIS A O 1
ATOM 1421 N N . PRO A 1 182 ? -9.059 -4.367 -10.483 1.00 96.44 182 PRO A N 1
ATOM 1422 C CA . PRO A 1 182 ? -7.967 -5.122 -9.882 1.00 96.44 182 PRO A CA 1
ATOM 1423 C C . PRO A 1 182 ? -7.306 -4.334 -8.745 1.00 96.44 182 PRO A C 1
ATOM 1425 O O . PRO A 1 182 ? -7.380 -3.105 -8.687 1.00 96.44 182 PRO A O 1
ATOM 1428 N N . THR A 1 183 ? -6.621 -5.032 -7.843 1.00 97.56 183 THR A N 1
ATOM 1429 C CA . THR A 1 183 ? -5.807 -4.427 -6.783 1.00 97.56 183 THR A CA 1
ATOM 1430 C C . THR A 1 183 ? -4.727 -3.529 -7.380 1.00 97.56 183 THR A C 1
ATOM 1432 O O . THR A 1 183 ? -4.038 -3.912 -8.325 1.00 97.56 183 THR A O 1
ATOM 1435 N N . GLY A 1 184 ? -4.570 -2.331 -6.811 1.00 96.38 184 GLY A N 1
ATOM 1436 C CA . GLY A 1 184 ? -3.529 -1.398 -7.224 1.00 96.38 184 GLY A CA 1
ATOM 1437 C C . GLY A 1 184 ? -2.126 -1.950 -6.980 1.00 96.38 184 GLY A C 1
ATOM 1438 O O . GLY A 1 184 ? -1.877 -2.679 -6.016 1.00 96.38 184 GLY A O 1
ATOM 1439 N N . THR A 1 185 ? -1.190 -1.579 -7.842 1.00 96.50 185 THR A N 1
ATOM 1440 C CA . THR A 1 185 ? 0.203 -2.028 -7.805 1.00 96.50 185 THR A CA 1
ATOM 1441 C C . THR A 1 185 ? 1.152 -0.840 -7.851 1.00 96.50 185 THR A C 1
ATOM 1443 O O . THR A 1 185 ? 0.830 0.230 -8.366 1.00 96.50 185 THR A O 1
ATOM 1446 N N . CYS A 1 186 ? 2.354 -1.013 -7.315 1.00 96.88 186 CYS A N 1
ATOM 1447 C CA . CYS A 1 186 ? 3.431 -0.044 -7.440 1.00 96.88 186 CYS A CA 1
ATOM 1448 C C . CYS A 1 186 ? 4.684 -0.768 -7.913 1.00 96.88 186 CYS A C 1
ATOM 1450 O O . CYS A 1 186 ? 5.187 -1.661 -7.236 1.00 96.88 186 CYS A O 1
ATOM 1452 N N . ALA A 1 187 ? 5.187 -0.399 -9.084 1.00 97.38 187 ALA A N 1
ATOM 1453 C CA . ALA A 1 187 ? 6.467 -0.895 -9.549 1.00 97.38 187 ALA A CA 1
ATOM 1454 C C . ALA A 1 187 ? 7.572 -0.141 -8.812 1.00 97.38 187 ALA A C 1
ATOM 1456 O O . ALA A 1 187 ? 7.648 1.084 -8.904 1.00 97.38 187 ALA A O 1
ATOM 1457 N N . VAL A 1 188 ? 8.421 -0.869 -8.089 1.00 97.19 188 VAL A N 1
ATOM 1458 C CA . VAL A 1 188 ? 9.567 -0.317 -7.364 1.00 97.19 188 VAL A CA 1
ATOM 1459 C C . VAL A 1 188 ? 10.841 -0.774 -8.062 1.00 97.19 188 VAL A C 1
ATOM 1461 O O . VAL A 1 188 ? 11.366 -1.858 -7.810 1.00 97.19 188 VAL A O 1
ATOM 1464 N N . VAL A 1 189 ? 11.342 0.070 -8.961 1.00 97.19 189 VAL A N 1
ATOM 1465 C CA . VAL A 1 189 ? 12.569 -0.198 -9.713 1.00 97.19 189 VAL A CA 1
ATOM 1466 C C . VAL A 1 189 ? 13.757 0.261 -8.880 1.00 97.19 189 VAL A C 1
ATOM 1468 O O . VAL A 1 189 ? 13.966 1.460 -8.672 1.00 97.19 189 VAL A O 1
ATOM 1471 N N . ILE A 1 190 ? 14.526 -0.697 -8.373 1.00 96.25 190 ILE A N 1
ATOM 1472 C CA . ILE A 1 190 ? 15.690 -0.448 -7.527 1.00 96.25 190 ILE A CA 1
ATOM 1473 C C . ILE A 1 190 ? 16.940 -0.546 -8.394 1.00 96.25 190 ILE A C 1
ATOM 1475 O O . ILE A 1 190 ? 17.140 -1.542 -9.078 1.00 96.25 190 ILE A O 1
ATOM 1479 N N . THR A 1 191 ? 17.797 0.472 -8.353 1.00 94.81 191 THR A N 1
ATOM 1480 C CA . THR A 1 191 ? 19.062 0.486 -9.101 1.00 94.81 191 THR A CA 1
ATOM 1481 C C . THR A 1 191 ? 20.231 0.888 -8.206 1.00 94.81 191 THR A C 1
ATOM 1483 O O . THR A 1 191 ? 20.055 1.289 -7.048 1.00 94.81 191 THR A O 1
ATOM 1486 N N . LYS A 1 192 ? 21.457 0.761 -8.737 1.00 91.88 192 LYS A N 1
ATOM 1487 C CA . LYS A 1 192 ? 22.711 1.106 -8.039 1.00 91.88 192 LYS A CA 1
ATOM 1488 C C . LYS A 1 192 ? 22.815 0.429 -6.666 1.00 91.88 192 LYS A C 1
ATOM 1490 O O . LYS A 1 192 ? 23.099 1.082 -5.663 1.00 91.88 192 LYS A O 1
ATOM 1495 N N . ASN A 1 193 ? 22.544 -0.876 -6.616 1.00 87.00 193 ASN A N 1
ATOM 1496 C CA . ASN A 1 193 ? 22.604 -1.691 -5.397 1.00 87.00 193 ASN A CA 1
ATOM 1497 C C . ASN A 1 193 ? 21.759 -1.129 -4.238 1.00 87.00 193 ASN A C 1
ATOM 1499 O O . ASN A 1 193 ? 22.187 -1.132 -3.085 1.00 87.00 193 ASN A O 1
ATOM 1503 N N . GLY A 1 194 ? 20.562 -0.617 -4.538 1.00 87.56 194 GLY A N 1
ATOM 1504 C CA . GLY A 1 194 ? 19.645 -0.097 -3.521 1.00 87.56 194 GLY A CA 1
ATOM 1505 C C . GLY A 1 194 ? 19.754 1.400 -3.246 1.00 87.56 194 GLY A C 1
ATOM 1506 O O . GLY A 1 194 ? 18.931 1.924 -2.496 1.00 87.56 194 GLY A O 1
ATOM 1507 N N . ALA A 1 195 ? 20.725 2.098 -3.843 1.00 89.69 195 ALA A N 1
ATOM 1508 C CA . ALA A 1 195 ? 20.918 3.531 -3.627 1.00 89.69 195 ALA A CA 1
ATOM 1509 C C . ALA A 1 195 ? 19.885 4.405 -4.354 1.00 89.69 195 ALA A C 1
ATOM 1511 O O . ALA A 1 195 ? 19.738 5.579 -4.017 1.00 89.69 195 ALA A O 1
ATOM 1512 N N . CYS A 1 196 ? 19.192 3.873 -5.364 1.00 92.56 196 CYS A N 1
ATOM 1513 C CA . CYS A 1 196 ? 18.179 4.605 -6.118 1.00 92.56 196 CYS A CA 1
ATOM 1514 C C . CYS A 1 196 ? 16.896 3.786 -6.258 1.00 92.56 196 CYS A C 1
ATOM 1516 O O . CYS A 1 196 ? 16.954 2.574 -6.466 1.00 92.56 196 CYS A O 1
ATOM 1518 N N . ARG A 1 197 ? 15.743 4.457 -6.157 1.00 94.19 197 ARG A N 1
ATOM 1519 C CA . ARG A 1 197 ? 14.418 3.840 -6.335 1.00 94.19 197 ARG A CA 1
ATOM 1520 C C . ARG A 1 197 ? 13.546 4.704 -7.234 1.00 94.19 197 ARG A C 1
ATOM 1522 O O . ARG A 1 197 ? 13.441 5.894 -6.982 1.00 94.19 197 ARG A O 1
ATOM 1529 N N . SER A 1 198 ? 12.924 4.126 -8.251 1.00 96.19 198 SER A N 1
ATOM 1530 C CA . SER A 1 198 ? 11.887 4.790 -9.048 1.00 96.19 198 SER A CA 1
ATOM 1531 C C . SER A 1 198 ? 10.561 4.068 -8.837 1.00 96.19 198 SER A C 1
ATOM 1533 O O . SER A 1 198 ? 10.534 2.836 -8.849 1.00 96.19 198 SER A O 1
ATOM 1535 N N . LEU A 1 199 ? 9.497 4.819 -8.559 1.00 95.75 199 LEU A N 1
ATOM 1536 C CA . LEU A 1 199 ? 8.191 4.286 -8.184 1.00 95.75 199 LEU A CA 1
ATOM 1537 C C . LEU A 1 199 ? 7.148 4.643 -9.244 1.00 95.75 199 LEU A C 1
ATOM 1539 O O . LEU A 1 199 ? 6.983 5.816 -9.578 1.00 95.75 199 LEU A O 1
ATOM 1543 N N . VAL A 1 200 ? 6.405 3.648 -9.725 1.00 96.56 200 VAL A N 1
ATOM 1544 C CA . VAL A 1 200 ? 5.321 3.848 -10.700 1.00 96.56 200 VAL A CA 1
ATOM 1545 C C . VAL A 1 200 ? 4.043 3.196 -10.187 1.00 96.56 200 VAL A C 1
ATOM 1547 O O . VAL A 1 200 ? 3.894 1.970 -10.203 1.00 96.56 200 VAL A O 1
ATOM 1550 N N . ALA A 1 201 ? 3.115 4.020 -9.707 1.00 94.69 201 ALA A N 1
ATOM 1551 C CA . ALA A 1 201 ? 1.889 3.566 -9.061 1.00 94.69 201 ALA A 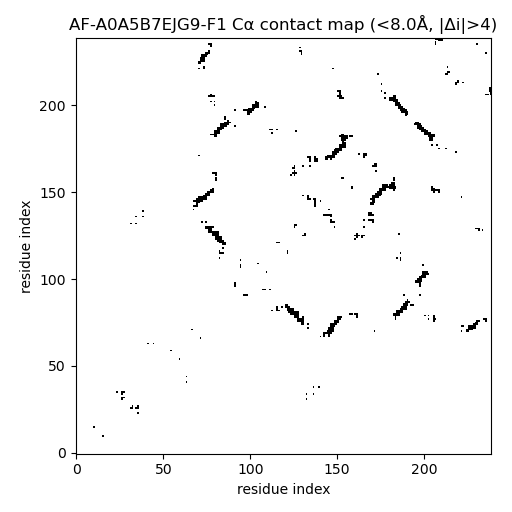CA 1
ATOM 1552 C C . ALA A 1 201 ? 0.719 3.456 -10.050 1.00 94.69 201 ALA A C 1
ATOM 1554 O O . ALA A 1 201 ? 0.304 4.446 -10.650 1.00 94.69 201 ALA A O 1
ATOM 1555 N N . ASN A 1 202 ? 0.131 2.266 -10.151 1.00 95.31 202 ASN A N 1
ATOM 1556 C CA . ASN A 1 202 ? -1.158 2.018 -10.785 1.00 95.31 202 ASN A CA 1
ATOM 1557 C C . ASN A 1 202 ? -2.214 1.839 -9.687 1.00 95.31 202 ASN A C 1
ATOM 1559 O O . ASN A 1 202 ? -2.252 0.811 -9.015 1.00 95.31 202 ASN A O 1
ATOM 1563 N N . LEU A 1 203 ? -3.057 2.852 -9.475 1.00 93.38 203 LEU A N 1
ATOM 1564 C CA . LEU A 1 203 ? -3.980 2.873 -8.335 1.00 93.38 203 LEU A CA 1
ATOM 1565 C C . LEU A 1 203 ? -5.120 1.851 -8.459 1.00 93.38 203 LEU A C 1
ATOM 1567 O O . LEU A 1 203 ? -5.498 1.260 -7.450 1.00 93.38 203 LEU A O 1
ATOM 1571 N N . ALA A 1 204 ? -5.645 1.625 -9.668 1.00 94.75 204 ALA A N 1
ATOM 1572 C CA . ALA A 1 204 ? -6.743 0.691 -9.941 1.00 94.75 204 ALA A CA 1
ATOM 1573 C C . ALA A 1 204 ? -7.855 0.740 -8.862 1.00 94.75 204 ALA A C 1
ATOM 1575 O O . ALA A 1 204 ? -8.387 1.819 -8.597 1.00 94.75 204 ALA A O 1
ATOM 1576 N N . ALA A 1 205 ? -8.178 -0.378 -8.196 1.00 96.69 205 ALA A N 1
ATOM 1577 C CA . ALA A 1 205 ? -9.209 -0.448 -7.156 1.00 96.69 205 ALA A CA 1
ATOM 1578 C C . ALA A 1 205 ? -9.029 0.555 -6.004 1.00 96.69 205 ALA A C 1
ATOM 1580 O O . ALA A 1 205 ? -10.024 0.910 -5.371 1.00 96.69 205 ALA A O 1
ATOM 1581 N N . ALA A 1 206 ? -7.815 1.046 -5.730 1.00 94.88 206 ALA A N 1
ATOM 1582 C CA . ALA A 1 206 ? -7.575 2.019 -4.663 1.00 94.88 206 ALA A CA 1
ATOM 1583 C C . ALA A 1 206 ? -8.312 3.352 -4.894 1.00 94.88 206 ALA A C 1
ATOM 1585 O O . ALA A 1 206 ? -8.711 3.992 -3.925 1.00 94.88 206 ALA A O 1
ATOM 1586 N N . ASN A 1 207 ? -8.587 3.715 -6.154 1.00 93.50 207 ASN A N 1
ATOM 1587 C CA . ASN A 1 207 ? -9.378 4.901 -6.513 1.00 93.50 207 ASN A CA 1
ATOM 1588 C C . ASN A 1 207 ? -10.880 4.766 -6.223 1.00 93.50 207 ASN A C 1
ATOM 1590 O O . ASN A 1 207 ? -11.609 5.743 -6.346 1.00 93.50 207 ASN A O 1
ATOM 1594 N N . HIS A 1 208 ? -11.349 3.570 -5.867 1.00 94.94 208 HIS A N 1
ATOM 1595 C CA . HIS A 1 208 ? -12.771 3.264 -5.693 1.00 94.94 208 HIS A CA 1
ATOM 1596 C C . HIS A 1 208 ? -13.149 3.082 -4.219 1.00 94.94 208 HIS A C 1
ATOM 1598 O O . HIS A 1 208 ? -14.172 2.472 -3.896 1.00 94.94 208 HIS A O 1
ATOM 1604 N N . PHE A 1 209 ? -12.315 3.581 -3.300 1.00 94.38 209 PHE A N 1
ATOM 1605 C CA . PHE A 1 209 ? -12.669 3.601 -1.889 1.00 94.38 209 PHE A CA 1
ATOM 1606 C C . PHE A 1 209 ? -13.802 4.599 -1.647 1.00 94.38 209 PHE A C 1
ATOM 1608 O O . PHE A 1 209 ? -13.670 5.792 -1.910 1.00 94.38 209 PHE A O 1
ATOM 1615 N N . SER A 1 210 ? -14.903 4.106 -1.091 1.00 93.44 210 SER A N 1
ATOM 1616 C CA . SER A 1 210 ? -16.107 4.906 -0.873 1.00 93.44 210 SER A CA 1
ATOM 1617 C C . SER A 1 210 ? -16.360 5.147 0.608 1.00 93.44 210 SER A C 1
ATOM 1619 O O . SER A 1 210 ? -16.100 4.282 1.453 1.00 93.44 210 SER A O 1
ATOM 1621 N N . LYS A 1 211 ? -16.982 6.285 0.929 1.00 92.81 211 LYS A N 1
ATOM 1622 C CA . LYS A 1 211 ? -17.414 6.587 2.303 1.00 92.81 211 LYS A CA 1
ATOM 1623 C C . LYS A 1 211 ? -18.343 5.510 2.881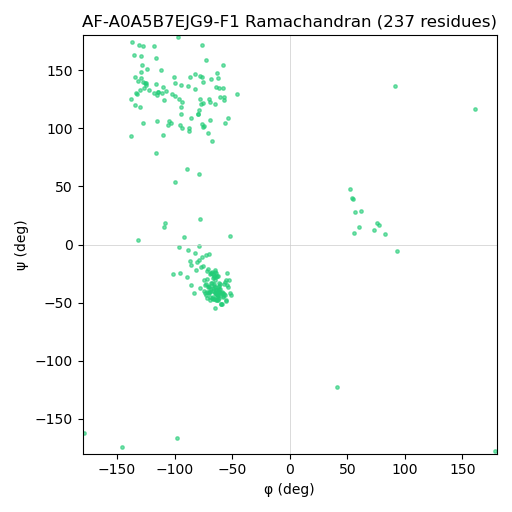 1.00 92.81 211 LYS A C 1
ATOM 1625 O O . LYS A 1 211 ? -18.257 5.218 4.070 1.00 92.81 211 LYS A O 1
ATOM 1630 N N . SER A 1 212 ? -19.160 4.868 2.045 1.00 95.00 212 SER A N 1
ATOM 1631 C CA . SER A 1 212 ? -20.093 3.818 2.480 1.00 95.00 212 SER A CA 1
ATOM 1632 C C . SER A 1 212 ? -19.406 2.675 3.238 1.00 95.00 212 SER A C 1
ATOM 1634 O O . SER A 1 212 ? -19.984 2.115 4.166 1.00 95.00 212 SER A O 1
ATOM 1636 N N . HIS A 1 213 ? -18.141 2.376 2.915 1.00 96.31 213 HIS A N 1
ATOM 1637 C CA . HIS A 1 213 ? -17.373 1.360 3.624 1.00 96.31 213 HIS A CA 1
ATOM 1638 C C . HIS A 1 213 ? -17.043 1.774 5.064 1.00 96.31 213 HIS A C 1
ATOM 1640 O O . HIS A 1 213 ? -17.009 0.920 5.947 1.00 96.31 213 HIS A O 1
ATOM 1646 N N . LEU A 1 214 ? -16.837 3.070 5.323 1.00 94.12 214 LEU A N 1
ATOM 1647 C CA . LEU A 1 214 ? -16.629 3.607 6.673 1.00 94.12 214 LEU A CA 1
ATOM 1648 C C . LEU A 1 214 ? -17.921 3.599 7.497 1.00 94.12 214 LEU A C 1
ATOM 1650 O O . LEU A 1 214 ? -17.856 3.464 8.715 1.00 94.12 214 LEU A O 1
ATOM 1654 N N . ASP A 1 215 ? -19.077 3.726 6.842 1.00 94.94 215 ASP A N 1
ATOM 1655 C CA . ASP A 1 215 ? -20.386 3.773 7.500 1.00 94.94 215 ASP A CA 1
ATOM 1656 C C . ASP A 1 215 ? -20.905 2.382 7.920 1.00 94.94 215 ASP A C 1
ATOM 1658 O O . ASP A 1 215 ? -21.830 2.291 8.732 1.00 94.94 215 ASP A O 1
ATOM 1662 N N . VAL A 1 216 ? -20.295 1.288 7.435 1.00 97.62 216 VAL A N 1
ATOM 1663 C CA . VAL A 1 216 ? -20.582 -0.076 7.915 1.00 97.62 216 VAL A CA 1
ATOM 1664 C C . VAL A 1 216 ? -20.329 -0.139 9.430 1.00 97.62 216 VAL A C 1
ATOM 1666 O O . VAL A 1 216 ? -19.218 0.189 9.853 1.00 97.62 216 VAL A O 1
ATOM 1669 N N . PRO A 1 217 ? -21.289 -0.593 10.265 1.00 97.88 217 PRO A N 1
ATOM 1670 C CA . PRO A 1 217 ? -21.192 -0.481 11.725 1.00 97.88 217 PRO A CA 1
ATOM 1671 C C . PRO A 1 217 ? -19.890 -1.019 12.336 1.00 9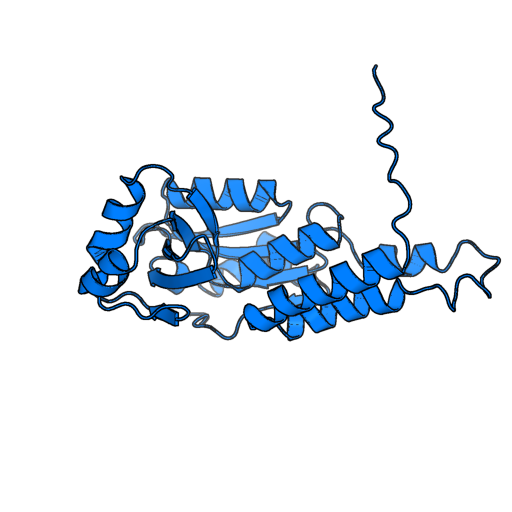7.88 217 PRO A C 1
ATOM 1673 O O . PRO A 1 217 ? -19.294 -0.375 13.197 1.00 97.88 217 PRO A O 1
ATOM 1676 N N . GLU A 1 218 ? -19.403 -2.167 11.860 1.00 97.25 218 GLU A N 1
ATOM 1677 C CA . GLU A 1 218 ? -18.149 -2.763 12.339 1.00 97.25 218 GLU A CA 1
ATOM 1678 C C . GLU A 1 218 ? -16.915 -1.925 11.974 1.00 97.25 218 GLU A C 1
ATOM 1680 O O . GLU A 1 218 ? -15.989 -1.796 12.776 1.00 97.25 218 GLU A O 1
ATOM 1685 N N . ASN A 1 219 ? -16.903 -1.321 10.784 1.00 97.31 219 ASN A N 1
ATOM 1686 C CA . ASN A 1 219 ? -15.814 -0.461 10.327 1.00 97.31 219 ASN A CA 1
ATOM 1687 C C . ASN A 1 219 ? -15.840 0.889 11.045 1.00 97.31 219 ASN A C 1
ATOM 1689 O O . ASN A 1 219 ? -14.801 1.367 11.506 1.00 97.31 219 ASN A O 1
ATOM 1693 N N . LYS A 1 220 ? -17.034 1.459 11.216 1.00 96.69 220 LYS A N 1
ATOM 1694 C CA . LYS A 1 220 ? -17.251 2.675 11.994 1.00 96.69 220 LYS A CA 1
ATOM 1695 C C . LYS A 1 220 ? -16.760 2.512 13.430 1.00 96.69 220 LYS A C 1
ATOM 1697 O O . LYS A 1 220 ? -16.049 3.380 13.924 1.00 96.69 220 LYS A O 1
ATOM 1702 N N . ALA A 1 221 ? -17.032 1.369 14.061 1.00 97.69 221 ALA A N 1
ATOM 1703 C CA . ALA A 1 221 ? -16.537 1.071 15.402 1.00 97.69 221 ALA A CA 1
ATOM 1704 C C . ALA A 1 221 ? -14.998 1.027 15.475 1.00 97.69 221 ALA A C 1
ATOM 1706 O O . ALA A 1 221 ? -14.418 1.460 16.470 1.00 97.69 221 ALA A O 1
ATOM 1707 N N . LEU A 1 222 ? -14.313 0.534 14.434 1.00 97.12 222 LEU A N 1
ATOM 1708 C CA . LEU A 1 222 ? -12.844 0.568 14.369 1.00 97.12 222 LEU A CA 1
ATOM 1709 C C . LEU A 1 222 ? -12.309 1.997 14.263 1.00 97.12 222 LEU A C 1
ATOM 1711 O O . LEU A 1 222 ? -11.305 2.313 14.899 1.00 97.12 222 LEU A O 1
ATOM 1715 N N . MET A 1 223 ? -12.981 2.839 13.479 1.00 95.75 223 MET A N 1
ATOM 1716 C CA . MET A 1 223 ? -12.646 4.252 13.339 1.00 95.75 223 MET A CA 1
ATOM 1717 C C . MET A 1 223 ? -12.863 4.992 14.664 1.00 95.75 223 MET A C 1
ATOM 1719 O O . MET A 1 223 ? -11.922 5.570 15.189 1.00 95.75 223 MET A O 1
ATOM 1723 N N . GLU A 1 224 ? -14.055 4.907 15.260 1.00 95.62 224 GLU A N 1
ATOM 1724 C CA . GLU A 1 224 ? -14.416 5.607 16.505 1.00 95.62 224 GLU A CA 1
ATOM 1725 C C . GLU A 1 224 ? -13.588 5.164 17.719 1.00 95.62 224 GLU A C 1
ATOM 1727 O O . GLU A 1 224 ? -13.367 5.944 18.646 1.00 95.62 224 GLU A O 1
ATOM 1732 N N . LYS A 1 225 ? -13.090 3.922 17.714 1.00 95.75 225 LYS A N 1
ATOM 1733 C CA . LYS A 1 225 ? -12.179 3.413 18.746 1.00 95.75 225 LYS A CA 1
ATOM 1734 C C . LYS A 1 225 ? -10.825 4.135 18.747 1.00 95.75 225 LYS A C 1
ATOM 1736 O O . LYS A 1 225 ? -10.152 4.168 19.784 1.00 95.75 225 LYS A O 1
ATOM 1741 N N . ALA A 1 226 ? -10.394 4.670 17.607 1.00 95.44 226 ALA A N 1
ATOM 1742 C CA . ALA A 1 226 ? -9.070 5.248 17.461 1.00 95.44 226 ALA A CA 1
ATOM 1743 C C . ALA A 1 226 ? -8.955 6.631 18.107 1.00 95.44 226 ALA A C 1
ATOM 1745 O O . ALA A 1 226 ? -9.868 7.454 18.073 1.00 95.44 226 ALA A O 1
ATOM 1746 N N . LYS A 1 227 ? -7.774 6.904 18.671 1.00 92.25 227 LYS A N 1
ATOM 1747 C CA . LYS A 1 227 ? -7.416 8.228 19.206 1.00 92.25 227 LYS A CA 1
ATOM 1748 C C . LYS A 1 227 ? -6.641 9.071 18.201 1.00 92.25 227 LYS A C 1
ATOM 1750 O O . LYS A 1 227 ? -6.642 10.293 18.302 1.00 92.25 227 LYS A O 1
ATOM 1755 N N . PHE A 1 228 ? -5.967 8.421 17.256 1.00 92.44 228 PHE A N 1
ATOM 1756 C CA . PHE A 1 228 ? -5.106 9.066 16.275 1.00 92.44 228 PHE A CA 1
ATOM 1757 C C . PHE A 1 228 ? -5.492 8.631 14.868 1.00 92.44 228 PHE A C 1
ATOM 1759 O O . PHE A 1 228 ? -5.745 7.450 14.630 1.00 92.44 228 PHE A O 1
ATOM 1766 N N . TYR A 1 229 ? -5.479 9.585 13.940 1.00 93.69 229 TYR A N 1
ATOM 1767 C CA . TYR A 1 229 ? -5.846 9.379 12.545 1.00 93.69 229 TYR A CA 1
ATOM 1768 C C . TYR A 1 229 ? -4.706 9.837 11.643 1.00 93.69 229 TYR A C 1
ATOM 1770 O O . TYR A 1 229 ? -4.110 10.890 11.879 1.00 93.69 229 TYR A O 1
ATOM 1778 N N . TYR A 1 230 ? -4.402 9.060 10.607 1.00 92.25 230 TYR A N 1
ATOM 1779 C CA . TYR A 1 230 ? -3.401 9.427 9.611 1.00 92.25 230 TYR A CA 1
ATOM 1780 C C . TYR A 1 230 ? -3.875 9.082 8.201 1.00 92.25 230 TYR A C 1
ATOM 1782 O O . TYR A 1 230 ? -4.207 7.940 7.896 1.00 92.25 230 TYR A O 1
ATOM 1790 N N . ILE A 1 231 ? -3.876 10.087 7.333 1.00 89.12 231 ILE A N 1
ATOM 1791 C CA . ILE A 1 231 ? -4.223 9.969 5.918 1.00 89.12 231 ILE A CA 1
ATOM 1792 C C . ILE A 1 231 ? -3.127 10.706 5.149 1.00 89.12 231 ILE A C 1
ATOM 1794 O O . ILE A 1 231 ? -2.780 11.838 5.491 1.00 89.12 231 ILE A O 1
ATOM 1798 N N . SER A 1 232 ? -2.542 10.066 4.138 1.00 82.19 232 SER A N 1
ATOM 1799 C CA . SER A 1 232 ? -1.558 10.712 3.272 1.00 82.19 232 SER A CA 1
ATOM 1800 C C . SER A 1 232 ? -2.243 11.665 2.295 1.00 82.19 232 SER A C 1
ATOM 1802 O O . SER A 1 232 ? -3.255 11.304 1.703 1.00 82.19 232 SER A O 1
ATOM 1804 N N . GLY A 1 233 ? -1.648 12.833 2.038 1.00 70.19 233 GLY A N 1
ATOM 1805 C CA . GLY A 1 233 ? -2.157 13.781 1.034 1.00 70.19 233 GLY A CA 1
ATOM 1806 C C . GLY A 1 233 ? -2.006 13.321 -0.425 1.00 70.19 233 GLY A C 1
ATOM 1807 O O . GLY A 1 233 ? -2.523 13.972 -1.326 1.00 70.19 233 GLY A O 1
ATOM 1808 N N . LEU A 1 234 ? -1.297 12.215 -0.677 1.00 57.47 234 LEU A N 1
ATOM 1809 C CA . LEU A 1 234 ? -1.100 11.656 -2.014 1.00 57.47 234 LEU A CA 1
ATOM 1810 C C . LEU A 1 234 ? -2.360 10.929 -2.493 1.00 57.47 234 LEU A C 1
ATOM 1812 O O . LEU A 1 234 ? -2.612 9.800 -2.076 1.00 57.47 234 LEU A O 1
ATOM 1816 N N . GLY A 1 235 ? -3.116 11.568 -3.390 1.00 55.12 235 GLY A N 1
ATOM 1817 C CA . GLY A 1 235 ? -4.075 10.907 -4.284 1.00 55.12 235 GLY A CA 1
ATOM 1818 C C . GLY A 1 235 ? -5.215 10.135 -3.614 1.00 55.12 235 GLY A C 1
ATOM 1819 O O . GLY A 1 235 ? -5.849 9.319 -4.274 1.00 55.12 235 GLY A O 1
ATOM 1820 N N . PHE A 1 236 ? -5.468 10.345 -2.322 1.00 59.22 236 PHE A N 1
ATOM 1821 C CA . PHE A 1 236 ? -6.604 9.748 -1.630 1.00 59.22 236 PHE A CA 1
ATOM 1822 C C . PHE A 1 236 ? -7.763 10.745 -1.626 1.00 59.22 236 PHE A C 1
ATOM 1824 O O . PHE A 1 236 ? -7.762 11.708 -0.857 1.00 59.22 236 PHE A O 1
ATOM 1831 N N . MET A 1 237 ? -8.740 10.524 -2.503 1.00 54.41 237 MET A N 1
ATOM 1832 C CA . MET A 1 237 ? -10.033 11.202 -2.459 1.00 54.41 237 MET A CA 1
ATOM 1833 C C . MET A 1 237 ? -11.097 10.183 -2.071 1.00 54.41 237 MET A C 1
ATOM 1835 O O . MET A 1 237 ? -11.164 9.105 -2.653 1.00 54.41 237 MET A O 1
ATOM 1839 N N . LEU A 1 238 ? -11.916 10.527 -1.077 1.00 56.47 238 LEU A N 1
ATOM 1840 C CA . LEU A 1 238 ? -13.151 9.795 -0.818 1.00 56.47 238 LEU A CA 1
ATOM 1841 C C . LEU A 1 238 ? -14.095 10.100 -1.983 1.00 56.47 238 LEU A C 1
ATOM 1843 O O . LEU A 1 238 ? -14.564 11.234 -2.091 1.00 56.47 238 LEU A O 1
ATOM 1847 N N . THR A 1 239 ? -14.304 9.122 -2.862 1.00 48.50 239 THR A N 1
ATOM 1848 C CA . THR A 1 239 ? -15.307 9.197 -3.934 1.00 48.50 239 THR A CA 1
ATOM 1849 C C . THR A 1 239 ? -16.696 8.861 -3.415 1.00 48.50 239 THR A C 1
ATOM 1851 O O . THR A 1 239 ? -16.797 7.989 -2.512 1.00 48.50 239 THR A O 1
#

Sequence (239 aa):
MLSTHMLVKETSPKVLARKREKEREIYLGLGNAAVWKMVNSCWKEATTEQLMARAHGSQVQGVMLSAVFEGSLFGVGNPLLDIAVNTDSEYLKKYELEANNAILAEKKHEPMYKEMADMEGVEYLAGGATQNSMRVAQWILRKKHCATFMGSVGKDDFSKTLEQKAEEAGVKVKYQKQDDHPTGTCAVVITKNGACRSLVANLAAANHFSKSHLDVPENKALMEKAKFYYISGLGFMLT

Nearest PDB structures (foldseek):
  8rf7-assembly1_A  TM=9.345E-01  e=2.899E-23  Zea mays
  8rgj-assembly1_A  TM=9.347E-01  e=3.723E-23  Zea mays
  3loo-assembly2_B  TM=9.314E-01  e=4.492E-23  Anopheles gambiae
  3loo-assembly1_A  TM=9.367E-01  e=8.938E-23  Anopheles gambiae
  3loo-assembly3_C  TM=9.369E-01  e=1.301E-22  Anopheles gambiae

Foldseek 3Di:
DDDDDDDPPDDDPVNVVVVVVVVVCVCVLLVNVVLVVVLVVLVVLVVCPVVVVPDPDPVSVVPSLVCQAALQEEEEAFWAKEWEDEDACVVCVQQVFDWSEAEEDDPSCVVVNVVSVPDPPIDIAGDDSRLVSQLVVCVSSVHQNSYEYEFEAEPDPSVVVNCVRSVVSRHHYDYHYDHPWHGKYWYWYAYPPRPITTIYIHRTRRLVAACVSCVPVVNVVSVVPYPHYDYDPPPDDHD

Solvent-accessible surface area (backbone atoms only — not comparable to full-atom values): 13079 Å² total; per-residue (Å²): 140,84,84,82,84,76,82,78,75,86,73,52,73,70,56,52,50,54,49,50,52,56,49,49,52,53,36,56,75,68,70,36,59,68,59,48,50,52,51,46,51,62,45,57,70,62,62,36,73,80,48,67,78,73,51,96,58,88,56,67,77,51,57,67,59,66,69,62,40,71,27,26,30,32,30,45,33,44,45,19,37,26,45,32,38,79,52,59,72,63,64,31,58,78,65,74,50,58,80,68,39,77,46,73,56,50,84,86,45,61,65,52,62,59,55,47,69,73,39,87,78,50,41,84,44,49,27,30,73,28,48,41,51,35,36,49,51,22,60,73,66,71,43,72,32,21,19,30,40,35,30,9,23,11,81,48,70,62,34,53,53,29,51,52,46,34,44,76,43,36,25,40,74,53,68,47,72,32,90,93,31,56,45,10,35,24,42,34,47,24,22,77,91,70,77,33,46,23,37,39,35,39,50,60,14,22,67,66,29,43,60,69,62,49,67,38,67,75,47,32,51,52,54,70,62,26,83,42,79,47,66,50,89,74,88,64,63,81,87